Protein AF-D1ZZI5-F1 (afdb_monomer)

Sequence (181 aa):
MPELQTVNIAASDDPSVLYIPQCTRVERCGGCCSHHLLACQPETKEEIPFKVIKTQYTGGKKLKVLSKEVILVEKHTKCKCDCKVRAEDCNRFQEYRKSECRCACTNYDEEKKCNKNSLTKLWNPDLCACQCRETMQCSTGSYFDQNECKCLPTPVKRRFAPFQRRSYRTQPFPIVPLDDD

Solvent-accessible surface area (backbone atoms only — not comparable to full-atom values): 11311 Å² total; per-residue (Å²): 76,56,36,84,38,82,40,73,70,73,86,61,94,52,86,50,49,46,53,45,66,51,57,47,76,40,33,35,49,37,78,85,48,98,44,92,58,36,32,45,36,69,74,37,74,45,76,45,82,41,80,32,37,36,27,35,58,77,62,94,95,46,72,44,79,74,49,77,48,78,43,74,43,81,28,31,77,36,46,41,74,39,52,66,55,54,66,87,74,37,55,97,62,36,45,64,37,77,95,73,36,40,62,41,56,70,61,56,70,56,50,57,56,29,60,74,44,50,91,57,26,42,71,38,73,92,74,62,43,67,37,44,73,64,86,70,90,52,59,95,66,35,42,68,37,71,89,77,55,44,67,43,76,54,87,74,80,78,76,82,72,82,82,74,81,76,83,76,82,86,74,86,79,86,88,76,86,85,84,86,136

Foldseek 3Di:
DWDWDKDQQDDDPDPQKDKPPRIDTATDFDDDDPDPQWDWAAPDKDWDWDWIWIWGHPDDPDIHTDDIDIGTDIHGPDIDIAGPDDQVNADPQWGQDRVVSDTAGPPVVQVVVLVVPVVQWDQDRRVRHIAGPDADDDDPQWDQDRVVRDTDGNDDPPPPDPPPPDDDDDDDDDDDDDDDD

Nearest PDB structures (foldseek):
  4qci-assembly1_D  TM=8.274E-01  e=1.856E-05  Homo sapiens
  3mjk-assembly1_A  TM=7.982E-01  e=3.939E-05  Homo sapiens
  3mjk-assembly1_B  TM=7.610E-01  e=6.055E-05  Homo sapiens
  1vpp-assembly1_W  TM=7.570E-01  e=4.423E-04  Homo sapiens
  1mkk-assembly1_A  TM=7.355E-01  e=1.228E-03  Homo sapiens

pLDDT: mean 86.78, std 15.22, range [40.16, 97.75]

Secondary structure (DSSP, 8-state):
-EEEEEEE----SSTTEEEESSEEEEEEE-S--SSTTEEEEEEEEEEEEEEEEEEEE-STT-EEEEEEEEEEEEEEEEEEEEESS-GGGS-TTEEEEGGGTEEEES-HHHHHHHHHTTTTEEEETTTTEEEESS--PPPTTEEEETTTTEEEEP----------------PPPPPPPPPP-

Organism: Tribolium castaneum (NCBI:txid7070)

Radius of gyration: 35.47 Å; Cα contacts (8 Å, |Δi|>4): 300; chains: 1; bounding box: 66×95×81 Å

InterPro domains:
  IPR000072 PDGF/VEGF domain [PF00341] (7-81)
  IPR000072 PDGF/VEGF domain [PS50278] (1-86)
  IPR029034 Cystine-knot cytokine [G3DSA:2.10.90.10] (1-91)
  IPR029034 Cystine-knot cytokine [SSF57501] (10-86)

Structure (mmCIF, N/CA/C/O backbone):
data_AF-D1ZZI5-F1
#
_entry.id   AF-D1ZZI5-F1
#
loop_
_atom_site.group_PDB
_atom_site.id
_atom_site.type_symbol
_atom_site.label_atom_id
_atom_site.label_alt_id
_atom_site.label_comp_id
_atom_site.label_asym_id
_atom_site.label_entity_id
_atom_site.label_seq_id
_atom_site.pdbx_PDB_ins_code
_atom_site.Cartn_x
_atom_site.Cartn_y
_atom_site.Cartn_z
_atom_site.occupancy
_atom_site.B_iso_or_equiv
_atom_site.auth_seq_id
_atom_site.auth_comp_id
_atom_site.auth_asym_id
_atom_site.auth_atom_id
_atom_site.pdbx_PDB_model_num
ATOM 1 N N . MET A 1 1 ? -1.985 -16.450 10.495 1.00 88.62 1 MET A N 1
ATOM 2 C CA . MET A 1 1 ? -3.248 -16.837 11.176 1.00 88.62 1 MET A CA 1
ATOM 3 C C . MET A 1 1 ? -3.852 -15.596 11.827 1.00 88.62 1 MET A C 1
ATOM 5 O O . MET A 1 1 ? -3.121 -14.614 11.935 1.00 88.62 1 MET A O 1
ATOM 9 N N . PRO A 1 2 ? -5.146 -15.568 12.192 1.00 95.88 2 PRO A N 1
ATOM 10 C CA . PRO A 1 2 ? -5.676 -14.473 12.995 1.00 95.88 2 PRO A CA 1
ATOM 11 C C . PRO A 1 2 ? -5.029 -14.477 14.383 1.00 95.88 2 PRO A C 1
ATOM 13 O O . PRO A 1 2 ? -4.952 -15.515 15.032 1.00 95.88 2 PRO A O 1
ATOM 16 N N . GLU A 1 3 ? -4.543 -13.321 14.811 1.00 96.12 3 GLU A N 1
ATOM 17 C CA . GLU A 1 3 ? -3.899 -13.097 16.101 1.00 96.12 3 GLU A CA 1
ATOM 18 C C . GLU A 1 3 ? -4.508 -11.856 16.747 1.00 96.12 3 GLU A C 1
ATOM 20 O O . GLU A 1 3 ? -4.917 -10.912 16.064 1.00 96.12 3 GLU A O 1
ATOM 25 N N . LEU A 1 4 ? -4.572 -11.844 18.076 1.00 96.38 4 LEU A N 1
ATOM 26 C CA . LEU A 1 4 ? -5.139 -10.725 18.812 1.00 96.38 4 LEU A CA 1
ATOM 27 C C . LEU A 1 4 ? -4.184 -9.524 18.760 1.00 96.38 4 LEU A C 1
ATOM 29 O O . LEU A 1 4 ? -3.117 -9.543 19.372 1.00 96.38 4 LEU A O 1
ATOM 33 N N . GLN A 1 5 ? -4.580 -8.464 18.056 1.00 96.12 5 GLN A N 1
ATOM 34 C CA . GLN A 1 5 ? -3.769 -7.262 17.865 1.00 96.12 5 GLN A CA 1
ATOM 35 C C . GLN A 1 5 ? -4.498 -6.016 18.369 1.00 96.12 5 GLN A C 1
ATOM 37 O O . GLN A 1 5 ? -5.724 -5.912 18.291 1.00 96.12 5 GLN A O 1
ATOM 42 N N . THR A 1 6 ? -3.732 -5.057 18.891 1.00 96.31 6 THR A N 1
ATOM 43 C CA . THR A 1 6 ? -4.257 -3.752 19.305 1.00 96.31 6 THR A CA 1
ATOM 44 C C . THR A 1 6 ? -4.489 -2.882 18.074 1.00 96.31 6 THR A C 1
ATOM 46 O O . THR A 1 6 ? -3.565 -2.650 17.298 1.00 96.31 6 THR A O 1
ATOM 49 N N . VAL A 1 7 ? -5.707 -2.373 17.912 1.00 94.94 7 VAL A N 1
ATOM 50 C CA . VAL A 1 7 ? -6.111 -1.515 16.793 1.00 94.94 7 VAL A CA 1
ATOM 51 C C . VAL A 1 7 ? -6.735 -0.232 17.320 1.00 94.94 7 VAL A C 1
ATOM 53 O O . VAL A 1 7 ? -7.443 -0.250 18.330 1.00 94.94 7 VAL A O 1
ATOM 56 N N . ASN A 1 8 ? -6.488 0.883 16.636 1.00 93.88 8 ASN A N 1
ATOM 57 C CA . ASN A 1 8 ? -7.177 2.137 16.928 1.00 93.88 8 ASN A CA 1
ATOM 58 C C . ASN A 1 8 ? -8.641 2.012 16.498 1.00 93.88 8 ASN A C 1
ATOM 60 O O . ASN A 1 8 ? -8.917 1.563 15.387 1.00 93.88 8 ASN A O 1
ATOM 64 N N . ILE A 1 9 ? -9.567 2.376 17.387 1.00 90.62 9 ILE A N 1
ATOM 65 C CA . ILE A 1 9 ? -11.007 2.217 17.134 1.00 90.62 9 ILE A CA 1
ATOM 66 C C . ILE A 1 9 ? -11.514 3.321 16.211 1.00 90.62 9 ILE A C 1
ATOM 68 O O . ILE A 1 9 ? -12.360 3.074 15.359 1.00 90.62 9 ILE A O 1
ATOM 72 N N . ALA A 1 10 ? -11.000 4.538 16.387 1.00 86.12 10 ALA A N 1
ATOM 73 C CA . ALA A 1 10 ? -11.443 5.710 15.652 1.00 86.12 10 ALA A CA 1
ATOM 74 C C . ALA A 1 10 ? -10.340 6.763 15.567 1.00 86.12 10 ALA A C 1
ATOM 76 O O . ALA A 1 10 ? -9.536 6.910 16.490 1.00 86.12 10 ALA A O 1
ATOM 77 N N . ALA A 1 11 ? -10.355 7.523 14.476 1.00 82.69 11 ALA A N 1
ATOM 78 C CA . ALA A 1 11 ? -9.558 8.725 14.288 1.00 82.69 11 ALA A CA 1
ATOM 79 C C . ALA A 1 11 ? -10.491 9.912 14.004 1.00 82.69 11 ALA A C 1
ATOM 81 O O . ALA A 1 11 ? -11.608 9.735 13.518 1.00 82.69 11 ALA A O 1
ATOM 82 N N . SER A 1 12 ? -10.046 11.114 14.353 1.00 84.81 12 SER A N 1
ATOM 83 C CA . SER A 1 12 ? -10.731 12.379 14.080 1.00 84.81 12 SER A CA 1
ATOM 84 C C . SER A 1 12 ? -9.715 13.352 13.497 1.00 84.81 12 SER A C 1
ATOM 86 O O . SER A 1 12 ? -8.584 13.388 13.979 1.00 84.81 12 SER A O 1
ATOM 88 N N . ASP A 1 13 ? -10.125 14.148 12.51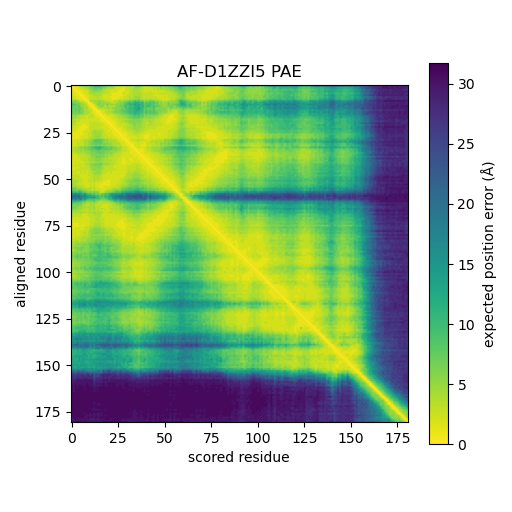1 1.00 88.31 13 ASP A N 1
ATOM 89 C CA . ASP A 1 13 ? -9.283 15.206 11.938 1.00 88.31 13 ASP A CA 1
ATOM 90 C C . ASP A 1 13 ? -9.087 16.378 12.917 1.00 88.31 13 ASP A C 1
ATOM 92 O O . ASP A 1 13 ? -8.062 17.056 12.879 1.00 88.31 13 ASP A O 1
ATOM 96 N N . ASP A 1 14 ? -10.047 16.609 13.827 1.00 89.25 14 ASP A N 1
ATOM 97 C CA . ASP A 1 14 ? -9.900 17.578 14.922 1.00 89.25 14 ASP A CA 1
ATOM 98 C C . ASP A 1 14 ? -9.056 16.967 16.059 1.00 89.25 14 ASP A C 1
ATOM 100 O O . ASP A 1 14 ? -9.527 16.021 16.707 1.00 89.25 14 ASP A O 1
ATOM 104 N N . PRO A 1 15 ? -7.857 17.513 16.357 1.00 87.44 15 PRO A N 1
ATOM 105 C CA . PRO A 1 15 ? -6.974 17.013 17.413 1.00 87.44 15 PRO A CA 1
ATOM 106 C C . PRO A 1 15 ? -7.538 17.217 18.827 1.00 87.44 15 PRO A C 1
ATOM 108 O O . PRO A 1 15 ? -7.050 16.613 19.781 1.00 87.44 15 PRO A O 1
ATOM 111 N N . SER A 1 16 ? -8.562 18.059 18.984 1.00 89.69 16 SER A N 1
ATOM 112 C CA . SER A 1 16 ? -9.254 18.274 20.257 1.00 89.69 16 SER A CA 1
ATOM 113 C C . SER A 1 16 ? -10.247 17.155 20.565 1.00 89.69 16 SER A C 1
ATOM 115 O O . SER A 1 16 ? -10.709 17.054 21.700 1.00 89.69 16 SER A O 1
ATOM 117 N N . VAL A 1 17 ? -10.611 16.330 19.579 1.00 91.69 17 VAL A N 1
ATOM 118 C CA . VAL A 1 17 ? -11.594 15.252 19.727 1.00 91.69 17 VAL A CA 1
ATOM 119 C C . VAL A 1 17 ? -10.895 13.928 20.017 1.00 91.69 17 VAL A C 1
ATOM 121 O O . VAL A 1 17 ? -9.996 13.496 19.302 1.00 91.69 17 VAL A O 1
ATOM 124 N N . LEU A 1 18 ? -11.361 13.248 21.061 1.00 91.81 18 LEU A N 1
ATOM 125 C CA . LEU A 1 18 ? -10.798 12.004 21.560 1.00 91.81 18 LEU A CA 1
ATOM 126 C C . LEU A 1 18 ? -11.892 10.953 21.761 1.00 91.81 18 LEU A C 1
ATOM 128 O O . LEU A 1 18 ? -12.881 11.208 22.452 1.00 91.81 18 LEU A O 1
ATOM 132 N N . TYR A 1 19 ? -11.674 9.749 21.234 1.00 93.31 19 TYR A N 1
ATOM 133 C CA . TYR A 1 19 ? -12.518 8.584 21.496 1.00 93.31 19 TYR A CA 1
ATOM 134 C C . TYR A 1 19 ? -11.949 7.749 22.645 1.00 93.31 19 TYR A C 1
ATOM 136 O O . TYR A 1 19 ? -10.750 7.476 22.694 1.00 93.31 19 TYR A O 1
ATOM 144 N N . ILE A 1 20 ? -12.814 7.348 23.578 1.00 92.81 20 ILE A N 1
ATOM 145 C CA . ILE A 1 20 ? -12.455 6.542 24.749 1.00 92.81 20 ILE A CA 1
ATOM 146 C C . ILE A 1 20 ? -13.255 5.226 24.726 1.00 92.81 20 ILE A C 1
ATOM 148 O O . ILE A 1 20 ? -14.489 5.284 24.726 1.00 92.81 20 ILE A O 1
ATOM 152 N N . PRO A 1 21 ? -12.595 4.049 24.759 1.00 94.06 21 PRO A N 1
ATOM 153 C CA . PRO A 1 21 ? -11.142 3.857 24.656 1.00 94.06 21 PRO A CA 1
ATOM 154 C C . PRO A 1 21 ? -10.602 4.227 23.259 1.00 94.06 21 PRO A C 1
ATOM 156 O O . PRO A 1 21 ? -11.339 4.185 22.278 1.00 94.06 21 PRO A O 1
ATOM 159 N N . GLN A 1 22 ? -9.313 4.577 23.165 1.00 92.56 22 GLN A N 1
ATOM 160 C CA . GLN A 1 22 ? -8.670 4.908 21.879 1.00 92.56 22 GLN A CA 1
ATOM 161 C C . GLN A 1 22 ? -8.386 3.665 21.029 1.00 92.56 22 GLN A C 1
ATOM 163 O O . GLN A 1 22 ? -8.449 3.706 19.800 1.00 92.56 22 GLN A O 1
ATOM 168 N N . CYS A 1 23 ? -8.071 2.553 21.690 1.00 94.69 23 CYS A N 1
ATOM 169 C CA . CYS A 1 23 ? -7.729 1.297 21.051 1.00 94.69 23 CYS A CA 1
ATOM 170 C C . CYS A 1 23 ? -8.473 0.124 21.692 1.00 94.69 23 CYS A C 1
ATOM 172 O O . CYS A 1 23 ? -8.893 0.174 22.849 1.00 94.69 23 CYS A O 1
ATOM 174 N N . THR A 1 24 ? -8.638 -0.941 20.918 1.00 94.75 24 THR A N 1
ATOM 175 C CA . THR A 1 24 ? -9.196 -2.218 21.369 1.00 94.75 24 THR A CA 1
ATOM 176 C C . THR A 1 24 ? -8.368 -3.362 20.802 1.00 94.75 24 THR A C 1
ATOM 178 O O . THR A 1 24 ? -7.496 -3.151 19.960 1.00 94.75 24 THR A O 1
ATOM 181 N N . ARG A 1 25 ? -8.624 -4.581 21.266 1.00 95.69 25 ARG A N 1
ATOM 182 C CA . ARG A 1 25 ? -7.991 -5.788 20.742 1.00 95.69 25 ARG A CA 1
ATOM 183 C C . ARG A 1 25 ? -8.964 -6.530 19.837 1.00 95.69 25 ARG A C 1
ATOM 185 O O . ARG A 1 25 ? -10.049 -6.890 20.282 1.00 95.69 25 ARG A O 1
ATOM 192 N N . VAL A 1 26 ? -8.567 -6.771 18.591 1.00 96.81 26 VAL A N 1
ATOM 193 C CA . VAL A 1 26 ? -9.336 -7.571 17.624 1.00 96.81 26 VAL A CA 1
ATOM 194 C C . VAL A 1 26 ? -8.424 -8.556 16.910 1.00 96.81 26 VAL A C 1
ATOM 196 O O . VAL A 1 26 ? -7.216 -8.346 16.816 1.00 96.81 26 VAL A O 1
ATOM 199 N N . GLU A 1 27 ? -9.003 -9.642 16.409 1.00 97.56 27 GLU A N 1
ATOM 200 C CA . GLU A 1 27 ? -8.255 -10.610 15.611 1.00 97.56 27 GLU A CA 1
ATOM 201 C C . GLU A 1 27 ? -7.898 -9.990 14.255 1.00 97.56 27 GLU A C 1
ATOM 203 O O . GLU A 1 27 ? -8.773 -9.553 13.503 1.00 97.56 27 GLU A O 1
ATOM 208 N N . ARG A 1 28 ? -6.602 -9.931 13.953 1.00 97.38 28 ARG A N 1
ATOM 209 C CA . ARG A 1 28 ? -6.047 -9.472 12.676 1.00 97.38 28 ARG A CA 1
ATOM 210 C C . ARG A 1 28 ? -5.075 -10.504 12.143 1.00 97.38 28 ARG A C 1
ATOM 212 O O . ARG A 1 28 ? -4.509 -11.293 12.888 1.00 97.38 28 ARG A O 1
ATOM 219 N N . CYS A 1 29 ? -4.887 -10.512 10.832 1.00 96.94 29 CYS A N 1
ATOM 220 C CA . CYS A 1 29 ? -3.972 -11.454 10.205 1.00 96.94 29 CYS A CA 1
ATOM 221 C C . CYS A 1 29 ? -2.537 -11.088 10.571 1.00 96.94 29 CYS A C 1
ATOM 223 O O . CYS A 1 29 ? -2.081 -9.987 10.272 1.00 96.94 29 CYS A O 1
ATOM 225 N N . GLY A 1 30 ? -1.856 -12.023 11.227 1.00 93.44 30 GLY A N 1
ATOM 226 C CA . GLY A 1 30 ? -0.466 -11.916 11.647 1.00 93.44 30 GLY A CA 1
ATOM 227 C C . GLY A 1 30 ? 0.366 -13.113 11.188 1.00 93.44 30 GLY A C 1
ATOM 228 O O . GLY A 1 30 ? -0.162 -14.108 10.664 1.00 93.44 30 GLY A O 1
ATOM 229 N N . GLY A 1 31 ? 1.679 -12.983 11.361 1.00 92.06 31 GLY A N 1
ATOM 230 C CA . GLY A 1 31 ? 2.673 -13.998 11.019 1.00 92.06 31 GLY A CA 1
ATOM 231 C C . GLY A 1 31 ? 3.389 -13.775 9.683 1.00 92.06 31 GLY A C 1
ATOM 232 O O . GLY A 1 31 ? 3.197 -12.773 8.992 1.00 92.06 31 GLY A O 1
ATOM 233 N N . CYS A 1 32 ? 4.244 -14.736 9.331 1.00 93.94 32 CYS A N 1
ATOM 234 C CA . CYS A 1 32 ? 5.046 -14.735 8.111 1.00 93.94 32 CYS A CA 1
ATOM 235 C C . CYS A 1 32 ? 4.504 -15.717 7.059 1.00 93.94 32 CYS A C 1
ATOM 237 O O . CYS A 1 32 ? 3.810 -16.684 7.371 1.00 93.94 32 CYS A O 1
ATOM 239 N N . CYS A 1 33 ? 4.842 -15.453 5.798 1.00 95.81 33 CYS A N 1
ATOM 240 C CA . CYS A 1 33 ? 4.580 -16.335 4.663 1.00 95.81 33 CYS A CA 1
ATOM 241 C C . CYS A 1 33 ? 5.894 -16.909 4.122 1.00 95.81 33 CYS A C 1
ATOM 243 O O . CYS A 1 33 ? 6.969 -16.377 4.392 1.00 95.81 33 CYS A O 1
ATOM 245 N N . SER A 1 34 ? 5.805 -17.978 3.330 1.00 94.44 34 SER A N 1
ATOM 246 C CA . SER A 1 34 ? 6.967 -18.701 2.790 1.00 94.44 34 SER A CA 1
ATOM 247 C C . SER A 1 34 ? 7.795 -17.914 1.771 1.00 94.44 34 SER A C 1
ATOM 249 O O . SER A 1 34 ? 8.951 -18.252 1.540 1.00 94.44 34 SER A O 1
ATOM 251 N N . HIS A 1 35 ? 7.221 -16.880 1.149 1.00 95.00 35 HIS A N 1
ATOM 252 C CA . HIS A 1 35 ? 7.873 -16.103 0.100 1.00 95.00 35 HIS A CA 1
ATOM 253 C C . HIS A 1 35 ? 7.729 -14.599 0.338 1.00 95.00 35 HIS A C 1
ATOM 255 O O . HIS A 1 35 ? 6.685 -14.126 0.784 1.00 95.00 35 HIS A O 1
ATOM 261 N N . HIS A 1 36 ? 8.758 -13.828 -0.023 1.00 94.31 36 HIS A N 1
ATOM 262 C CA . HIS A 1 36 ? 8.812 -12.384 0.230 1.00 94.31 36 HIS A CA 1
ATOM 263 C C . HIS A 1 36 ? 7.768 -11.569 -0.553 1.00 94.31 36 HIS A C 1
ATOM 265 O O . HIS A 1 36 ? 7.444 -10.454 -0.144 1.00 94.31 36 HIS A O 1
ATOM 271 N N . LEU A 1 37 ? 7.250 -12.099 -1.666 1.00 94.81 37 LEU A N 1
ATOM 272 C CA . LEU A 1 37 ? 6.166 -11.482 -2.449 1.00 94.81 37 LEU A CA 1
ATOM 273 C C . LEU A 1 37 ? 4.778 -11.691 -1.826 1.00 94.81 37 LEU A C 1
ATOM 275 O O . LEU A 1 37 ? 3.820 -11.036 -2.233 1.00 94.81 37 LEU A O 1
ATOM 279 N N . LEU A 1 38 ? 4.667 -12.587 -0.844 1.00 96.00 38 LEU A N 1
ATOM 280 C CA . LEU A 1 38 ? 3.417 -12.910 -0.168 1.00 96.00 38 LEU A CA 1
ATOM 281 C C . LEU A 1 38 ? 3.324 -12.185 1.177 1.00 96.00 38 LEU A C 1
ATOM 283 O O . LEU A 1 38 ? 4.327 -11.923 1.843 1.00 96.00 38 LEU A O 1
ATOM 287 N N . ALA A 1 39 ? 2.100 -11.885 1.591 1.00 95.56 39 ALA A N 1
ATOM 288 C CA . ALA A 1 39 ? 1.770 -11.393 2.919 1.00 95.56 39 ALA A CA 1
ATOM 289 C C . ALA A 1 39 ? 0.571 -12.156 3.489 1.00 95.56 39 ALA A C 1
ATOM 291 O O . ALA A 1 39 ? -0.241 -12.715 2.752 1.00 95.56 39 ALA A O 1
ATOM 292 N N . CYS A 1 40 ? 0.468 -12.178 4.819 1.00 95.88 40 CYS A N 1
ATOM 293 C CA . CYS A 1 40 ? -0.669 -12.762 5.518 1.00 95.88 40 CYS A CA 1
ATOM 294 C C . CYS A 1 40 ? -1.873 -11.821 5.367 1.00 95.88 40 CYS A C 1
ATOM 296 O O . CYS A 1 40 ? -1.969 -10.802 6.049 1.00 95.88 40 CYS A O 1
ATOM 298 N N . GLN A 1 41 ? -2.765 -12.145 4.436 1.00 94.81 41 GLN A N 1
ATOM 299 C CA . GLN A 1 41 ? -3.918 -11.331 4.067 1.00 94.81 41 GLN A CA 1
ATOM 300 C C . GLN A 1 41 ? -5.213 -11.953 4.623 1.00 94.81 41 GLN A C 1
ATOM 302 O O . GLN A 1 41 ? -5.307 -13.180 4.747 1.00 94.81 41 GLN A O 1
ATOM 307 N N . PRO A 1 42 ? -6.228 -11.136 4.960 1.00 96.44 42 PRO A N 1
ATOM 308 C CA . PRO A 1 42 ? -7.540 -11.637 5.355 1.00 96.44 42 PRO A CA 1
ATOM 309 C C . PRO A 1 42 ? -8.257 -12.295 4.180 1.00 96.44 42 PRO A C 1
ATOM 311 O O . PRO A 1 42 ? -8.467 -11.674 3.142 1.00 96.44 42 PRO A O 1
ATOM 314 N N . GLU A 1 43 ? -8.674 -13.541 4.373 1.00 95.44 43 GLU A N 1
ATOM 315 C CA . GLU A 1 43 ? -9.548 -14.251 3.438 1.00 95.44 43 GLU A CA 1
ATOM 316 C C . GLU A 1 43 ? -11.022 -14.037 3.775 1.00 95.44 43 GLU A C 1
ATOM 318 O O . GLU A 1 43 ? -11.862 -13.915 2.888 1.00 95.44 43 GLU A O 1
ATOM 323 N N . THR A 1 44 ? -11.346 -13.983 5.065 1.00 96.31 44 THR A N 1
ATOM 324 C CA . THR A 1 44 ? -12.704 -13.729 5.542 1.00 96.31 44 THR A CA 1
ATOM 325 C C . THR A 1 44 ? -12.654 -12.718 6.674 1.00 96.31 44 THR A C 1
ATOM 327 O O . THR A 1 44 ? -11.778 -12.773 7.544 1.00 96.31 44 THR A O 1
ATOM 330 N N . LYS A 1 45 ? -13.591 -11.774 6.622 1.00 97.31 45 LYS A N 1
ATOM 331 C CA . LYS A 1 45 ? -13.695 -10.631 7.521 1.00 97.31 45 LYS A CA 1
ATOM 332 C C . LYS A 1 45 ? -15.101 -10.555 8.091 1.00 97.31 45 LYS A C 1
ATOM 334 O O . LYS A 1 45 ? -16.057 -10.975 7.445 1.00 97.31 45 LYS A O 1
ATOM 339 N N . GLU A 1 46 ? -15.197 -9.997 9.281 1.00 97.19 46 GLU A N 1
ATOM 340 C CA . GLU A 1 46 ? -16.437 -9.712 9.986 1.00 97.19 46 GLU A CA 1
ATOM 341 C C . GLU A 1 46 ? -16.318 -8.326 10.623 1.00 97.19 46 GLU A C 1
ATOM 343 O O . GLU A 1 46 ? -15.234 -7.926 11.047 1.00 97.19 46 GLU A O 1
ATOM 348 N N . GLU A 1 47 ? -17.416 -7.584 10.697 1.00 96.88 47 GLU A N 1
ATOM 349 C CA . GLU A 1 47 ? -17.460 -6.305 11.401 1.00 96.88 47 GLU A CA 1
ATOM 350 C C . GLU A 1 47 ? -18.080 -6.493 12.780 1.00 96.88 47 GLU A C 1
ATOM 352 O O . GLU A 1 47 ? -19.196 -6.996 12.907 1.00 96.88 47 GLU A O 1
ATOM 357 N N . ILE A 1 48 ? -17.364 -6.068 13.821 1.00 95.69 48 ILE A N 1
ATOM 358 C CA . ILE A 1 48 ? -17.841 -6.168 15.201 1.00 95.69 48 ILE A CA 1
ATOM 359 C C . ILE A 1 48 ? -18.101 -4.775 15.796 1.00 95.69 48 ILE A C 1
ATOM 361 O O . ILE A 1 48 ? -17.264 -3.878 15.657 1.00 95.69 48 ILE A O 1
ATOM 365 N N . PRO A 1 49 ? -19.249 -4.561 16.466 1.00 96.38 49 PRO A N 1
ATOM 366 C CA . PRO A 1 49 ? -19.600 -3.263 17.026 1.00 96.38 49 PRO A CA 1
ATOM 367 C C . PRO A 1 49 ? -18.887 -2.998 18.358 1.00 96.38 49 PRO A C 1
ATOM 369 O O . PRO A 1 49 ? -18.990 -3.778 19.305 1.00 96.38 49 PRO A O 1
ATOM 372 N N . PHE A 1 50 ? -18.246 -1.835 18.472 1.00 95.25 50 PHE A N 1
ATOM 373 C CA . PHE A 1 50 ? -17.646 -1.328 19.705 1.00 95.25 50 PHE A CA 1
ATOM 374 C C . PHE A 1 50 ? -18.318 -0.037 20.159 1.00 95.25 50 PHE A C 1
ATOM 376 O O . PHE A 1 50 ? -18.470 0.907 19.391 1.00 95.25 50 PHE A O 1
ATOM 383 N N . LYS A 1 51 ? -18.687 0.024 21.441 1.00 95.25 51 LYS A N 1
ATOM 384 C CA . LYS A 1 51 ? -19.215 1.240 22.068 1.00 95.25 51 LYS A CA 1
ATOM 385 C C . LYS A 1 51 ? -18.058 2.121 22.529 1.00 95.25 51 LYS A C 1
ATOM 387 O O . LYS A 1 51 ? -17.248 1.681 23.342 1.00 95.25 51 LYS A O 1
ATOM 392 N N . VAL A 1 52 ? -18.024 3.363 22.061 1.00 95.25 52 VAL A N 1
ATOM 393 C CA . VAL A 1 52 ? -17.024 4.368 22.438 1.00 95.25 52 VAL A CA 1
ATOM 394 C C . VAL A 1 52 ? -17.681 5.650 22.930 1.00 95.25 52 VAL A C 1
ATOM 396 O O . VAL A 1 52 ? -18.834 5.952 22.620 1.00 95.25 52 VAL A O 1
ATOM 399 N N . ILE A 1 53 ? -16.934 6.420 23.714 1.00 95.06 53 ILE A N 1
ATOM 400 C CA . ILE A 1 53 ? -17.334 7.745 24.178 1.00 95.06 53 ILE A CA 1
ATOM 401 C C . ILE A 1 53 ? -16.514 8.772 23.410 1.00 95.06 53 ILE A C 1
ATOM 403 O O . ILE A 1 53 ? -15.287 8.783 23.510 1.00 95.06 53 ILE A O 1
ATOM 407 N N . LYS A 1 54 ? -17.189 9.648 22.672 1.00 94.81 54 LYS A N 1
ATOM 408 C CA . LYS A 1 54 ? -16.565 10.782 22.001 1.00 94.81 54 LYS A CA 1
ATOM 409 C C . LYS A 1 54 ? -16.472 11.943 22.977 1.00 94.81 54 LYS A C 1
ATOM 411 O O . LYS A 1 54 ? -17.469 12.369 23.565 1.00 94.81 54 LYS A O 1
ATOM 416 N N . THR A 1 55 ? -15.269 12.457 23.159 1.00 93.81 55 THR A N 1
ATOM 417 C CA . THR A 1 55 ? -14.969 13.572 24.055 1.00 93.81 55 THR A CA 1
ATOM 418 C C . THR A 1 55 ? -14.266 14.683 23.290 1.00 93.81 55 THR A C 1
ATOM 420 O O . THR A 1 55 ? -13.640 14.424 22.267 1.00 93.81 55 THR A O 1
ATOM 423 N N . GLN A 1 56 ? -14.375 15.917 23.770 1.00 93.00 56 GLN A N 1
ATOM 424 C CA . GLN A 1 56 ? -13.643 17.061 23.241 1.00 93.00 56 GLN A CA 1
ATOM 425 C C . GLN A 1 56 ? -12.882 17.752 24.364 1.00 93.00 56 GLN A C 1
ATOM 427 O O . GLN A 1 56 ? 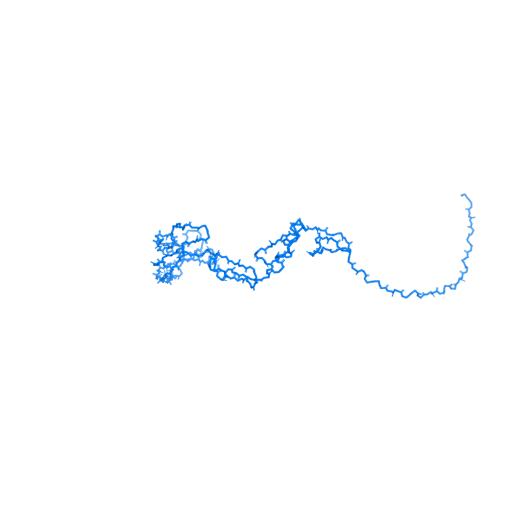-13.406 17.971 25.461 1.00 93.00 56 GLN A O 1
ATOM 432 N N . TYR A 1 57 ? -11.637 18.099 24.084 1.00 90.00 57 TYR A N 1
ATOM 433 C CA . TYR A 1 57 ? -10.791 18.878 24.959 1.00 90.00 57 TYR A CA 1
ATOM 434 C C . TYR A 1 57 ? -11.226 20.343 24.934 1.00 90.00 57 TYR A C 1
ATOM 436 O O . TYR A 1 57 ? -11.237 20.984 23.888 1.00 90.00 57 TYR A O 1
ATOM 444 N N . THR A 1 58 ? -11.588 20.881 26.098 1.00 87.31 58 THR A N 1
ATOM 445 C CA . THR A 1 58 ? -12.071 22.266 26.237 1.00 87.31 58 THR A CA 1
ATOM 446 C C . THR A 1 58 ? -11.074 23.163 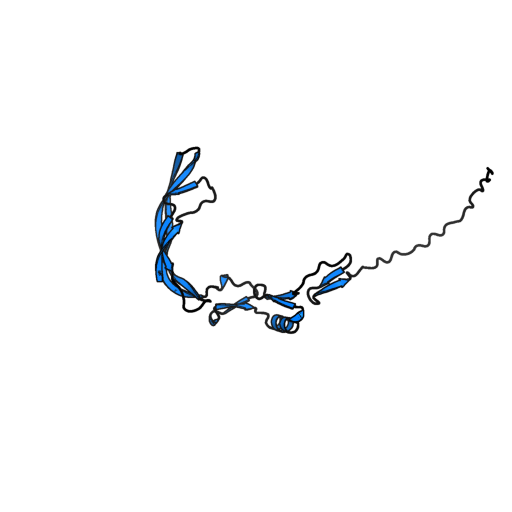26.984 1.00 87.31 58 THR A C 1
ATOM 448 O O . THR A 1 58 ? -11.459 24.213 27.491 1.00 87.31 58 THR A O 1
ATOM 451 N N . GLY A 1 59 ? -9.807 22.743 27.100 1.00 81.75 59 GLY A N 1
ATOM 452 C CA . GLY A 1 59 ? -8.750 23.454 27.830 1.00 81.75 59 GLY A CA 1
ATOM 453 C C . GLY A 1 59 ? -8.511 22.957 29.267 1.00 81.75 59 GLY A C 1
ATOM 454 O O . GLY A 1 59 ? -9.421 22.510 29.973 1.00 81.75 59 GLY A O 1
ATOM 455 N N . GLY A 1 60 ? -7.256 23.035 29.724 1.00 81.00 60 GLY A N 1
ATOM 456 C CA . GLY A 1 60 ? -6.823 22.595 31.058 1.00 81.00 60 GLY A CA 1
ATOM 457 C C . GLY A 1 60 ? -6.748 21.066 31.210 1.00 81.00 60 GLY A C 1
ATOM 458 O O . GLY A 1 60 ? -6.134 20.384 30.399 1.00 81.00 60 GLY A O 1
ATOM 459 N N . LYS A 1 61 ? -7.356 20.501 32.262 1.00 73.25 61 LYS A N 1
ATOM 460 C CA . LYS A 1 61 ? -7.494 19.037 32.465 1.00 73.25 61 LYS A CA 1
ATOM 461 C C . LYS A 1 61 ? -8.933 18.543 32.236 1.00 73.25 61 LYS A C 1
ATOM 463 O O . LYS A 1 61 ? -9.330 17.524 32.792 1.00 73.25 61 LYS A O 1
ATOM 468 N N . LYS A 1 62 ? -9.748 19.296 31.487 1.00 83.50 62 LYS A N 1
ATOM 469 C CA . LYS A 1 62 ? -11.183 19.021 31.322 1.00 83.50 62 LYS A CA 1
ATOM 470 C C . LYS A 1 62 ? -11.471 18.422 29.943 1.00 83.50 62 LYS A C 1
ATOM 472 O O . LYS A 1 62 ? -11.190 19.042 28.920 1.00 83.50 62 LYS A O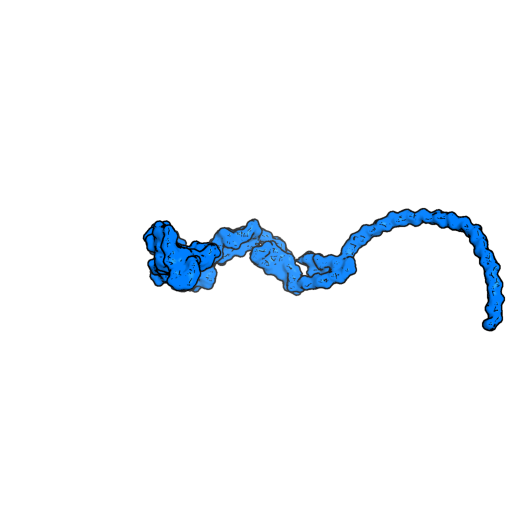 1
ATOM 477 N N . LEU A 1 63 ? -12.065 17.230 29.942 1.00 86.94 63 LEU A N 1
ATOM 478 C CA . LEU A 1 63 ? -12.654 16.592 28.767 1.00 86.94 63 LEU A CA 1
ATOM 479 C C . LEU A 1 63 ? -14.176 16.698 28.871 1.00 86.94 63 LEU A C 1
ATOM 481 O O . LEU A 1 63 ? -14.760 16.289 29.876 1.00 86.94 63 LEU A O 1
ATOM 485 N N . LYS A 1 64 ? -14.821 17.244 27.840 1.00 91.69 64 LYS A N 1
ATOM 486 C CA . LYS A 1 64 ? -16.280 17.288 27.731 1.00 91.69 64 LYS A CA 1
ATOM 487 C C . LYS A 1 64 ? -16.756 16.077 26.941 1.00 91.69 64 LYS A C 1
ATOM 489 O O . LYS A 1 64 ? -16.316 15.868 25.815 1.00 91.69 64 LYS A O 1
ATOM 494 N N . VAL A 1 65 ? -17.670 15.293 27.506 1.00 92.88 65 VAL A N 1
ATOM 495 C CA . VAL A 1 65 ? -18.335 14.213 26.764 1.00 92.88 65 VAL A CA 1
ATOM 496 C C . VAL A 1 65 ? -19.292 14.834 25.749 1.00 92.88 65 VAL A C 1
ATOM 498 O O . VAL A 1 65 ? -20.153 15.628 26.123 1.00 92.88 65 VAL A O 1
ATOM 501 N N . LEU A 1 66 ? -19.120 14.485 24.475 1.00 92.56 66 LEU A N 1
ATOM 502 C CA . LEU A 1 66 ? -19.998 14.909 23.388 1.00 92.56 66 LEU A CA 1
ATOM 503 C C . LEU A 1 66 ? -21.122 13.891 23.174 1.00 92.56 66 LEU A C 1
ATOM 505 O O . LEU A 1 66 ? -22.296 14.242 23.254 1.00 92.56 66 LEU A O 1
ATOM 509 N N . SER A 1 67 ? -20.763 12.630 22.930 1.00 93.69 67 SER A N 1
ATOM 510 C CA . SER A 1 67 ? -21.694 11.567 22.533 1.00 93.69 67 SER A CA 1
ATOM 511 C C . SER A 1 67 ? -21.167 10.177 22.915 1.00 93.69 67 SER A C 1
ATOM 513 O O . SER A 1 67 ? -19.984 9.987 23.208 1.00 93.69 67 SER A O 1
ATOM 515 N N . LYS A 1 68 ? -22.067 9.187 22.921 1.00 94.94 68 LYS A N 1
ATOM 516 C CA . LYS A 1 68 ? -21.723 7.758 22.922 1.00 94.94 68 LYS A CA 1
ATOM 517 C C . LYS A 1 68 ? -22.050 7.204 21.543 1.00 94.94 68 LYS A C 1
ATOM 519 O O . LYS A 1 68 ? -23.174 7.371 21.082 1.00 94.94 68 LYS A O 1
ATOM 524 N N . GLU A 1 69 ? -21.085 6.557 20.912 1.00 94.44 69 GLU A N 1
ATOM 525 C CA . GLU A 1 69 ? -21.178 6.103 19.525 1.00 94.44 69 GLU A CA 1
ATOM 526 C C . GLU A 1 69 ? -20.850 4.611 19.438 1.00 94.44 69 GLU A C 1
ATOM 528 O O . GLU A 1 69 ? -20.143 4.063 20.288 1.00 94.44 69 GLU A O 1
ATOM 533 N N . VAL A 1 70 ? -21.402 3.939 18.428 1.00 94.94 70 VAL A N 1
ATOM 534 C CA . VAL A 1 70 ? -21.057 2.554 18.092 1.00 94.94 70 VAL A CA 1
ATOM 535 C C . VAL A 1 70 ? -20.255 2.585 16.805 1.00 94.94 70 VAL A C 1
ATOM 537 O O . VAL A 1 70 ? -20.739 3.087 15.795 1.00 94.94 70 VAL A O 1
ATOM 5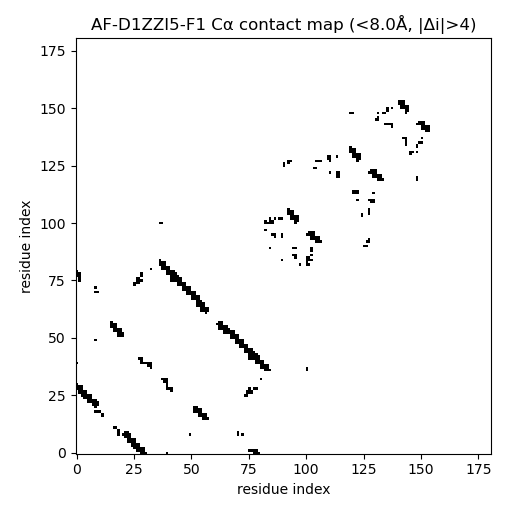40 N N . ILE A 1 71 ? -19.042 2.050 16.852 1.00 94.50 71 ILE A N 1
ATOM 541 C CA . ILE A 1 71 ? -18.121 2.005 15.721 1.00 94.50 71 ILE A CA 1
ATOM 542 C C . ILE A 1 71 ? -17.906 0.549 15.335 1.00 94.50 71 ILE A C 1
ATOM 544 O O . ILE A 1 71 ? -17.653 -0.296 16.195 1.00 94.50 71 ILE A O 1
ATOM 548 N N . LEU A 1 72 ? -18.033 0.257 14.045 1.00 95.56 72 LEU A N 1
ATOM 549 C CA . LEU A 1 72 ? -17.776 -1.065 13.490 1.00 95.56 72 LEU A CA 1
ATOM 550 C C . LEU A 1 72 ? -16.274 -1.214 13.251 1.00 95.56 72 LEU A C 1
ATOM 552 O O . LEU A 1 72 ? -15.658 -0.384 12.586 1.00 95.56 72 LEU A O 1
ATOM 556 N N . VAL A 1 73 ? -15.676 -2.256 13.826 1.00 95.56 73 VAL A N 1
ATOM 557 C CA . VAL A 1 73 ? -14.248 -2.550 13.675 1.00 95.56 73 VAL A CA 1
ATOM 558 C C . VAL A 1 73 ? -14.088 -3.867 12.929 1.00 95.56 73 VAL A C 1
ATOM 560 O O . VAL A 1 73 ? -14.677 -4.879 13.305 1.00 95.56 73 VAL A O 1
ATOM 563 N N . GLU A 1 74 ? -13.252 -3.863 11.891 1.00 96.56 74 GLU A N 1
ATOM 564 C CA . GLU A 1 74 ? -12.949 -5.058 11.102 1.00 96.56 74 GLU A CA 1
ATOM 565 C C . GLU A 1 74 ? -12.175 -6.094 11.938 1.00 96.56 74 GLU A C 1
ATOM 567 O O . GLU A 1 74 ? -11.115 -5.793 12.507 1.00 96.56 74 GLU A O 1
ATOM 572 N N . LYS A 1 75 ? -12.692 -7.323 11.966 1.00 97.19 75 LYS A N 1
ATOM 573 C CA . LYS A 1 75 ? -12.114 -8.528 12.563 1.00 97.19 75 LYS A CA 1
ATOM 574 C C . LYS A 1 75 ? -11.831 -9.549 11.460 1.00 97.19 75 LYS A C 1
ATOM 576 O O . LYS A 1 75 ? -12.682 -9.828 10.621 1.00 97.19 75 LYS A O 1
ATOM 581 N N . HIS A 1 76 ? -10.639 -10.136 11.457 1.00 97.75 76 HIS A N 1
ATOM 582 C CA . HIS A 1 76 ? -10.272 -11.181 10.504 1.00 97.75 76 HIS A CA 1
ATOM 583 C C . HIS A 1 76 ? -10.585 -12.553 11.105 1.00 97.75 76 HIS A C 1
ATOM 585 O O . HIS A 1 76 ? -10.089 -12.875 12.181 1.00 97.75 76 HIS A O 1
ATOM 591 N N . THR A 1 77 ? -11.370 -13.375 10.411 1.00 96.81 77 THR A N 1
ATOM 592 C CA . THR A 1 77 ? -11.745 -14.722 10.884 1.00 96.81 77 THR A CA 1
ATOM 593 C C . THR A 1 77 ? -10.914 -15.820 10.229 1.00 96.81 77 THR A C 1
ATOM 595 O O . THR A 1 77 ? -10.672 -16.864 10.830 1.00 96.81 77 THR A O 1
ATOM 598 N N . LYS A 1 78 ? -10.426 -15.583 9.006 1.00 97.19 78 LYS A N 1
ATOM 599 C CA . LYS A 1 78 ? -9.524 -16.484 8.279 1.00 97.19 78 LYS A CA 1
ATOM 600 C C . LYS A 1 78 ? -8.450 -15.691 7.555 1.00 97.19 78 LYS A C 1
ATOM 602 O O . LYS A 1 78 ? -8.714 -14.608 7.032 1.00 97.19 78 LYS A O 1
ATOM 607 N N . CYS A 1 79 ? -7.249 -16.256 7.501 1.00 97.00 79 CYS A N 1
ATOM 608 C CA . CYS A 1 79 ? -6.092 -15.647 6.858 1.00 97.00 79 CYS A CA 1
ATOM 609 C C . CYS A 1 79 ? -5.439 -16.635 5.907 1.00 97.00 79 CYS A C 1
ATOM 611 O O . CYS A 1 79 ? -5.352 -17.824 6.218 1.00 97.00 79 CYS A O 1
ATOM 613 N N . LYS A 1 80 ? -4.892 -16.115 4.814 1.00 96.19 80 LYS A N 1
ATOM 614 C CA . LYS A 1 80 ? -4.075 -16.878 3.876 1.00 96.19 80 LYS A CA 1
ATOM 615 C C . LYS A 1 80 ? -2.864 -16.072 3.439 1.00 96.19 80 LYS A C 1
ATOM 617 O O . LYS A 1 80 ? -2.859 -14.845 3.524 1.00 96.19 80 LYS A O 1
ATOM 622 N N . CYS A 1 81 ? -1.846 -16.767 2.956 1.00 96.00 81 CYS A N 1
ATOM 623 C CA . CYS A 1 81 ? -0.760 -16.114 2.246 1.00 96.00 81 CYS A CA 1
ATOM 624 C C . CYS A 1 81 ? -1.232 -15.780 0.834 1.00 96.00 81 CYS A C 1
ATOM 626 O O . CYS A 1 81 ? -1.557 -16.680 0.064 1.00 96.00 81 CYS A O 1
ATOM 628 N N . ASP A 1 82 ? -1.282 -14.491 0.523 1.00 95.06 82 ASP A N 1
ATOM 629 C CA . ASP A 1 82 ? -1.636 -13.981 -0.801 1.00 95.06 82 ASP A CA 1
ATOM 630 C C . ASP A 1 82 ? -0.629 -12.907 -1.220 1.00 95.06 82 ASP A C 1
ATOM 632 O O . ASP A 1 82 ? 0.202 -12.471 -0.415 1.00 95.06 82 ASP A O 1
ATOM 636 N N . CYS A 1 83 ? -0.671 -12.501 -2.482 1.00 96.06 83 CYS A N 1
ATOM 637 C CA . CYS A 1 83 ? 0.236 -11.496 -3.016 1.00 96.06 83 CYS A CA 1
ATOM 638 C C . CYS A 1 83 ? 0.139 -10.181 -2.225 1.00 96.06 83 CYS A C 1
ATOM 640 O O . CYS A 1 83 ? -0.944 -9.734 -1.840 1.00 96.06 83 CYS A O 1
ATOM 642 N N . LYS A 1 84 ? 1.298 -9.560 -1.971 1.00 94.62 84 LYS A N 1
ATOM 643 C CA . LYS A 1 84 ? 1.377 -8.225 -1.356 1.00 94.62 84 LYS A CA 1
ATOM 644 C C . LYS A 1 84 ? 0.716 -7.164 -2.227 1.00 94.62 84 LYS A C 1
ATOM 646 O O . LYS A 1 84 ? 0.000 -6.322 -1.703 1.00 94.62 84 LYS A O 1
ATOM 651 N N . VAL A 1 85 ? 0.995 -7.237 -3.524 1.00 94.19 85 VAL A N 1
ATOM 652 C CA . VAL A 1 85 ? 0.444 -6.370 -4.564 1.00 94.19 85 VAL A CA 1
ATOM 653 C C . VAL A 1 85 ? -0.862 -6.975 -5.055 1.00 94.19 85 VAL A C 1
ATOM 655 O O . VAL A 1 85 ? -0.932 -8.187 -5.280 1.00 94.19 85 VAL A O 1
ATOM 658 N N . ARG A 1 86 ? -1.879 -6.140 -5.230 1.00 93.56 86 ARG A N 1
ATOM 659 C CA . ARG A 1 86 ? -3.186 -6.509 -5.769 1.00 93.56 86 ARG A CA 1
ATOM 660 C C . ARG A 1 86 ? -3.423 -5.850 -7.121 1.00 93.56 86 ARG A C 1
ATOM 662 O O . ARG A 1 86 ? -2.643 -5.018 -7.575 1.00 93.56 86 ARG A O 1
ATOM 669 N N . ALA A 1 87 ? -4.521 -6.224 -7.769 1.00 93.88 87 ALA A N 1
ATOM 670 C CA . ALA A 1 87 ? -4.886 -5.647 -9.056 1.00 93.88 87 ALA A CA 1
ATOM 671 C C . ALA A 1 87 ? -5.150 -4.137 -8.963 1.00 93.88 87 ALA A C 1
ATOM 673 O O . ALA A 1 87 ? -4.856 -3.412 -9.908 1.00 93.88 87 ALA A O 1
ATOM 674 N N . GLU A 1 88 ? -5.646 -3.665 -7.817 1.00 94.00 88 GLU A N 1
ATOM 675 C CA . GLU A 1 88 ? -5.941 -2.250 -7.575 1.00 94.00 88 GLU A CA 1
ATOM 676 C C . GLU A 1 88 ? -4.677 -1.396 -7.402 1.00 94.00 88 GLU A C 1
ATOM 678 O O . GLU A 1 88 ? -4.731 -0.182 -7.585 1.00 94.00 88 GLU A O 1
ATOM 683 N N . ASP A 1 89 ? -3.545 -2.025 -7.077 1.00 93.50 89 ASP A N 1
ATOM 684 C CA . ASP A 1 89 ? -2.253 -1.349 -6.943 1.00 93.50 89 ASP A CA 1
ATOM 685 C C . ASP A 1 89 ? -1.578 -1.122 -8.308 1.00 93.50 89 ASP A C 1
ATOM 687 O O . ASP A 1 89 ? -0.627 -0.346 -8.411 1.00 93.50 89 ASP A O 1
ATOM 691 N N . CYS A 1 90 ? -2.045 -1.799 -9.363 1.00 95.06 90 CYS A N 1
ATOM 692 C CA . CYS A 1 90 ? -1.495 -1.651 -10.704 1.00 95.06 90 CYS A CA 1
ATOM 693 C C . CYS A 1 90 ? -2.021 -0.385 -11.387 1.00 95.06 90 CYS A C 1
ATOM 695 O O . CYS A 1 90 ? -3.200 -0.036 -11.309 1.00 95.06 90 CYS A O 1
ATOM 697 N N . ASN A 1 91 ? -1.144 0.294 -12.122 1.00 93.25 91 ASN A N 1
ATOM 698 C CA . ASN A 1 91 ? -1.530 1.452 -12.920 1.00 93.25 91 ASN A CA 1
ATOM 699 C C . ASN A 1 91 ? -2.233 1.030 -14.233 1.00 93.25 91 ASN A C 1
ATOM 701 O O . ASN A 1 91 ? -2.215 -0.130 -14.636 1.00 93.25 91 ASN A O 1
ATOM 705 N N . ARG A 1 92 ? -2.793 2.002 -14.966 1.00 93.88 92 ARG A N 1
ATOM 706 C CA . ARG A 1 92 ? -3.511 1.769 -16.241 1.00 93.88 92 ARG A CA 1
ATOM 707 C C . ARG A 1 92 ? -2.681 1.157 -17.386 1.00 93.88 92 ARG A C 1
ATOM 709 O O . ARG A 1 92 ? -3.253 0.764 -18.395 1.00 93.88 92 ARG A O 1
ATOM 716 N N . PHE A 1 93 ? -1.355 1.171 -17.286 1.00 93.38 93 PHE A N 1
ATOM 717 C CA . PHE A 1 93 ? -0.415 0.635 -18.279 1.00 93.38 93 PHE A CA 1
ATOM 718 C C . PHE A 1 93 ? 0.121 -0.752 -17.894 1.00 93.38 93 PHE A C 1
ATOM 720 O O . PHE A 1 93 ? 0.864 -1.373 -18.663 1.00 93.38 93 PHE A O 1
ATOM 727 N N . GLN A 1 94 ? -0.257 -1.238 -16.714 1.00 96.1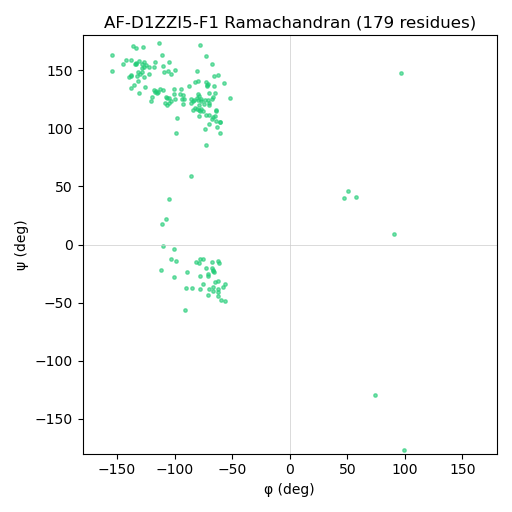9 94 GLN A N 1
ATOM 728 C CA . GLN A 1 94 ? 0.143 -2.518 -16.164 1.00 96.19 94 GLN A CA 1
ATOM 729 C C . GLN A 1 94 ? -1.031 -3.491 -16.134 1.00 96.19 94 GLN A C 1
ATOM 731 O O . GLN A 1 94 ? -2.193 -3.114 -16.016 1.00 96.19 94 GLN A O 1
ATOM 736 N N . GLU A 1 95 ? -0.696 -4.772 -16.175 1.00 95.81 95 GLU A N 1
ATOM 737 C CA . GLU A 1 95 ? -1.613 -5.876 -15.957 1.00 95.81 95 GLU A CA 1
ATOM 738 C C . GLU A 1 95 ? -1.163 -6.677 -14.734 1.00 95.81 95 GLU A C 1
ATOM 740 O O . GLU A 1 95 ? 0.017 -7.014 -14.581 1.00 95.81 95 GLU A O 1
ATOM 745 N N . TYR A 1 96 ? -2.105 -6.990 -13.845 1.00 96.62 96 TYR A N 1
ATOM 746 C CA . TYR A 1 96 ? -1.814 -7.778 -12.656 1.00 96.62 96 TYR A CA 1
ATOM 747 C C . TYR A 1 96 ? -1.638 -9.259 -12.998 1.00 96.62 96 TYR A C 1
ATOM 749 O O . TYR A 1 96 ? -2.587 -9.954 -13.364 1.00 96.62 96 TYR A O 1
ATOM 757 N N . ARG A 1 97 ? -0.424 -9.775 -12.801 1.00 95.44 97 ARG A N 1
ATOM 758 C CA . ARG A 1 97 ? -0.107 -11.192 -12.985 1.00 95.44 97 ARG A CA 1
ATOM 759 C C . ARG A 1 97 ? -0.115 -11.916 -11.648 1.00 95.44 97 ARG A C 1
ATOM 761 O O . ARG A 1 97 ? 0.893 -11.965 -10.943 1.00 95.44 97 ARG A O 1
ATOM 768 N N . LYS A 1 98 ? -1.249 -12.543 -11.324 1.00 92.94 98 LYS A N 1
ATOM 769 C CA . LYS A 1 98 ? -1.455 -13.258 -10.051 1.00 92.94 98 LYS A CA 1
ATOM 770 C C . LYS A 1 98 ? -0.438 -14.378 -9.799 1.00 92.94 98 LYS A C 1
ATOM 772 O O . LYS A 1 98 ? -0.016 -14.561 -8.665 1.00 92.94 98 LYS A O 1
ATOM 777 N N . SER A 1 99 ? -0.016 -15.103 -10.835 1.00 93.00 99 SER A N 1
ATOM 778 C CA . SER A 1 99 ? 0.990 -16.174 -10.722 1.00 93.00 99 SER A CA 1
ATOM 779 C C . SER A 1 99 ? 2.378 -15.669 -10.320 1.00 93.00 99 SER A C 1
ATOM 781 O O . SER A 1 99 ? 3.173 -16.431 -9.782 1.00 93.00 99 SER A O 1
ATOM 783 N N . GLU A 1 100 ? 2.670 -14.397 -10.590 1.00 93.75 100 GLU A N 1
ATOM 784 C CA . GLU A 1 100 ? 3.965 -13.765 -10.333 1.00 93.75 100 GLU A CA 1
ATOM 785 C C . GLU A 1 100 ? 3.888 -12.740 -9.185 1.00 93.75 100 GLU A C 1
ATOM 787 O O . GLU A 1 100 ? 4.898 -12.129 -8.840 1.00 93.75 100 GLU A O 1
ATOM 792 N N . CYS A 1 101 ? 2.700 -12.536 -8.596 1.00 95.12 101 CYS A N 1
ATOM 793 C CA . CYS A 1 101 ? 2.425 -11.525 -7.572 1.00 95.12 101 CYS A CA 1
ATOM 794 C C . CYS A 1 101 ? 2.964 -10.125 -7.917 1.00 95.12 101 CYS A C 1
ATOM 796 O O . CYS A 1 101 ? 3.502 -9.433 -7.049 1.00 95.12 101 CYS A O 1
ATOM 798 N N . ARG A 1 102 ? 2.846 -9.706 -9.185 1.00 94.94 102 ARG A N 1
ATOM 799 C CA . ARG A 1 102 ? 3.348 -8.406 -9.649 1.00 94.94 102 ARG A CA 1
ATOM 800 C C . ARG A 1 102 ? 2.470 -7.775 -10.721 1.00 94.94 102 ARG A C 1
ATOM 802 O O . ARG A 1 102 ? 1.800 -8.470 -11.485 1.00 94.94 102 ARG A O 1
ATOM 809 N N . CYS A 1 103 ? 2.556 -6.456 -10.814 1.00 95.56 103 CYS A N 1
ATOM 810 C CA . CYS A 1 103 ? 2.088 -5.694 -11.961 1.00 95.56 103 CYS A CA 1
ATOM 811 C C . CYS A 1 103 ? 3.137 -5.793 -13.077 1.00 95.56 103 CYS A C 1
ATOM 813 O O . CYS A 1 103 ? 4.312 -5.501 -12.857 1.00 95.56 103 CYS A O 1
ATOM 815 N N . ALA A 1 104 ? 2.734 -6.241 -14.262 1.00 95.00 104 ALA A N 1
ATOM 816 C CA . ALA A 1 104 ? 3.601 -6.335 -15.429 1.00 95.00 104 ALA A CA 1
ATOM 817 C C . ALA A 1 104 ? 3.183 -5.294 -16.467 1.00 95.00 104 ALA A C 1
ATOM 819 O O . ALA A 1 104 ? 2.005 -5.177 -16.787 1.00 95.00 104 ALA A O 1
ATOM 820 N N . CYS A 1 105 ? 4.143 -4.555 -17.017 1.00 95.81 105 CYS A N 1
ATOM 821 C CA . CYS A 1 105 ? 3.872 -3.608 -18.092 1.00 95.81 105 CYS A CA 1
ATOM 822 C C . CYS A 1 105 ? 3.346 -4.318 -19.341 1.00 95.81 105 CYS A C 1
ATOM 824 O O . CYS A 1 105 ? 3.750 -5.442 -19.638 1.00 95.81 105 CYS A O 1
ATOM 826 N N . THR A 1 106 ? 2.447 -3.659 -20.068 1.00 94.38 106 THR A N 1
ATOM 827 C CA . THR A 1 106 ? 1.840 -4.198 -21.299 1.00 94.38 106 THR A CA 1
ATOM 828 C C . THR A 1 106 ? 2.642 -3.849 -22.560 1.00 94.38 106 THR A C 1
ATOM 830 O O . THR A 1 106 ? 2.596 -4.571 -23.555 1.00 94.38 106 THR A O 1
ATOM 833 N N . ASN A 1 107 ? 3.439 -2.777 -22.524 1.00 94.19 107 ASN A N 1
ATOM 834 C CA . ASN A 1 107 ? 4.267 -2.275 -23.626 1.00 94.19 107 ASN A CA 1
ATOM 835 C C . ASN A 1 107 ? 5.647 -2.962 -23.716 1.00 94.19 107 ASN A C 1
ATOM 837 O O . ASN A 1 107 ? 6.696 -2.314 -23.703 1.00 94.19 107 ASN A O 1
ATOM 841 N N . TYR A 1 108 ? 5.647 -4.288 -23.883 1.00 91.12 108 TYR A N 1
ATOM 842 C CA . TYR A 1 108 ? 6.865 -5.112 -23.974 1.00 91.12 108 TYR A CA 1
ATOM 843 C C . TYR A 1 108 ? 7.842 -4.676 -25.077 1.00 91.12 108 TYR A C 1
ATOM 845 O O . TYR A 1 108 ? 9.060 -4.782 -24.915 1.00 91.12 108 TYR A O 1
ATOM 853 N N . ASP A 1 109 ? 7.336 -4.176 -26.206 1.00 92.62 109 ASP A N 1
ATOM 854 C CA . ASP A 1 109 ? 8.187 -3.716 -27.308 1.00 92.62 109 ASP A CA 1
ATOM 855 C C . ASP A 1 109 ? 9.013 -2.481 -26.930 1.00 92.62 109 ASP A C 1
ATOM 857 O O . ASP A 1 109 ? 10.169 -2.358 -27.348 1.00 92.62 109 ASP A O 1
ATOM 861 N N . GLU A 1 110 ? 8.446 -1.570 -26.137 1.00 91.50 110 GLU A N 1
ATOM 862 C CA . GLU A 1 110 ? 9.146 -0.381 -25.649 1.00 91.50 110 GLU A CA 1
ATOM 863 C C . GLU A 1 110 ? 10.192 -0.753 -24.607 1.00 91.50 110 GLU A C 1
ATOM 865 O O . GLU A 1 110 ? 11.333 -0.302 -24.710 1.00 91.50 110 GLU A O 1
ATOM 870 N N . GLU A 1 111 ? 9.846 -1.643 -23.677 1.00 93.12 111 GLU A N 1
ATOM 871 C CA . GLU A 1 111 ? 10.783 -2.199 -22.701 1.00 93.12 111 GLU A CA 1
ATOM 872 C C . GLU A 1 111 ? 11.976 -2.857 -23.406 1.00 93.12 111 GLU A C 1
ATOM 874 O O . GLU A 1 111 ? 13.139 -2.545 -23.135 1.00 93.12 111 GLU A O 1
ATOM 879 N N . LYS A 1 112 ? 11.707 -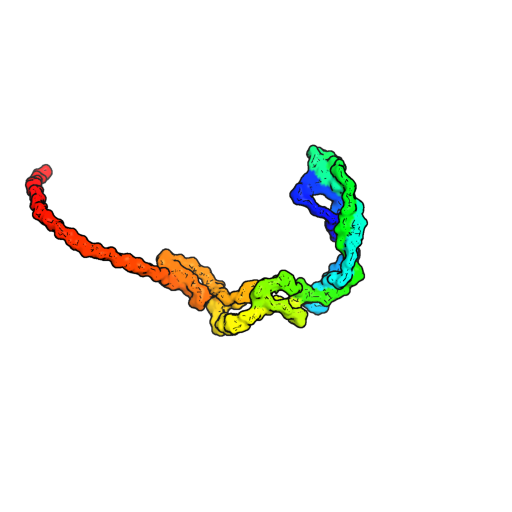3.710 -24.400 1.00 93.62 112 LYS A N 1
ATOM 880 C CA . LYS A 1 112 ? 12.750 -4.391 -25.172 1.00 93.62 112 LYS A CA 1
ATOM 881 C C . LYS A 1 112 ? 13.638 -3.408 -25.933 1.00 93.62 112 LYS A C 1
ATOM 883 O O . LYS A 1 112 ? 14.852 -3.602 -25.984 1.00 93.62 112 LYS A O 1
ATOM 888 N N . LYS A 1 113 ? 13.068 -2.356 -26.531 1.00 92.81 113 LYS A N 1
ATOM 889 C CA . LYS A 1 113 ? 13.839 -1.291 -27.200 1.00 92.81 113 LYS A CA 1
ATOM 890 C C . LYS A 1 113 ? 14.664 -0.479 -26.199 1.00 92.81 113 LYS A C 1
ATOM 892 O O . LYS A 1 113 ? 15.817 -0.178 -26.490 1.00 92.81 113 LYS A O 1
ATOM 897 N N . CYS A 1 114 ? 14.109 -0.177 -25.028 1.00 93.50 114 CYS A N 1
ATOM 898 C CA . CYS A 1 114 ? 14.794 0.531 -23.951 1.00 93.50 114 CYS A CA 1
ATOM 899 C C . CYS A 1 114 ? 16.033 -0.236 -23.482 1.00 93.50 114 CYS A C 1
ATOM 901 O O . CYS A 1 114 ? 17.134 0.311 -23.434 1.00 93.50 114 CYS A O 1
ATOM 903 N N . ASN A 1 115 ? 15.863 -1.536 -23.243 1.00 92.94 115 ASN A N 1
ATOM 904 C CA . ASN A 1 115 ? 16.909 -2.416 -22.735 1.00 92.94 115 ASN A CA 1
ATOM 905 C C . ASN A 1 115 ? 18.067 -2.624 -23.726 1.00 92.94 115 ASN A C 1
ATOM 907 O O . ASN A 1 115 ? 19.181 -2.914 -23.296 1.00 92.94 115 ASN A O 1
ATOM 911 N N . LYS A 1 116 ? 17.857 -2.419 -25.037 1.00 93.06 116 LYS A N 1
ATOM 912 C CA . LYS A 1 116 ? 18.957 -2.394 -26.023 1.00 93.06 116 LYS A CA 1
ATOM 913 C C . LYS A 1 116 ? 19.919 -1.225 -25.798 1.00 93.06 116 LYS A C 1
ATOM 915 O O . LYS A 1 116 ? 21.109 -1.370 -26.046 1.00 93.06 116 LYS A O 1
ATOM 920 N N . ASN A 1 117 ? 19.411 -0.099 -25.298 1.00 88.62 117 ASN A N 1
ATOM 921 C CA . ASN A 1 117 ? 20.186 1.100 -24.984 1.00 88.62 117 ASN A CA 1
ATOM 922 C C . ASN A 1 117 ? 20.391 1.243 -23.469 1.00 88.62 117 ASN A C 1
ATOM 924 O O . ASN A 1 117 ? 20.343 2.348 -22.927 1.00 88.62 117 ASN A O 1
ATOM 928 N N . SER A 1 118 ? 20.633 0.126 -22.777 1.00 87.56 118 SER A N 1
ATOM 929 C CA . SER A 1 118 ? 20.747 0.080 -21.316 1.00 87.56 118 SER A CA 1
ATOM 930 C C . SER A 1 118 ? 21.904 0.904 -20.748 1.00 87.56 118 SER A C 1
ATOM 932 O O . SER A 1 118 ? 21.910 1.157 -19.549 1.00 87.56 118 SER A O 1
ATOM 934 N N . LEU A 1 119 ? 22.865 1.345 -21.568 1.00 89.12 119 LEU A N 1
ATOM 935 C CA . LEU A 1 119 ? 23.957 2.232 -21.148 1.00 89.12 119 LEU A CA 1
ATOM 936 C C . LEU A 1 119 ? 23.477 3.653 -20.826 1.00 89.12 119 LEU A C 1
ATOM 938 O O . LEU A 1 119 ? 23.966 4.255 -19.879 1.00 89.12 119 LEU A O 1
ATOM 942 N N . THR A 1 120 ? 22.520 4.188 -21.588 1.00 90.62 120 THR A N 1
ATOM 943 C CA . THR A 1 120 ? 22.030 5.572 -21.437 1.00 90.62 120 THR A CA 1
ATOM 944 C C . THR A 1 120 ? 20.596 5.637 -20.929 1.00 90.62 120 THR A C 1
ATOM 946 O O . THR A 1 120 ? 20.192 6.640 -20.338 1.00 90.62 120 THR A O 1
ATOM 949 N N . LYS A 1 121 ? 19.832 4.557 -21.112 1.00 93.88 121 LYS A N 1
ATOM 950 C CA . LYS A 1 121 ? 18.434 4.455 -20.707 1.00 93.88 121 LYS A CA 1
ATOM 951 C C . LYS A 1 121 ? 18.209 3.372 -19.660 1.00 93.88 121 LYS A C 1
ATOM 953 O O . LYS A 1 121 ? 18.989 2.427 -19.536 1.00 93.88 121 LYS A O 1
ATOM 958 N N . LEU A 1 122 ? 17.128 3.527 -18.908 1.00 94.19 122 LEU A N 1
ATOM 959 C CA . LEU A 1 122 ? 16.653 2.605 -17.890 1.00 94.19 122 LEU A CA 1
ATOM 960 C C . LEU A 1 122 ? 15.132 2.475 -17.999 1.00 94.19 122 LEU A C 1
ATOM 962 O O . LEU A 1 122 ? 14.419 3.470 -18.124 1.00 94.19 122 LEU A O 1
ATOM 966 N N . TRP A 1 123 ? 14.639 1.241 -17.948 1.00 94.75 123 TRP A N 1
ATOM 967 C CA . TRP A 1 123 ? 13.210 0.973 -17.889 1.00 94.75 123 TRP A CA 1
ATOM 968 C C . TRP A 1 123 ? 12.685 1.184 -16.471 1.00 94.75 123 TRP A C 1
ATOM 970 O O . TRP A 1 123 ? 13.220 0.612 -15.521 1.00 94.75 123 TRP A O 1
ATOM 980 N N . ASN A 1 124 ? 11.631 1.984 -16.334 1.00 93.75 124 ASN A N 1
ATOM 981 C CA . ASN A 1 124 ? 10.927 2.170 -15.077 1.00 93.75 124 ASN A CA 1
ATOM 982 C C . ASN A 1 124 ? 9.673 1.272 -15.061 1.00 93.75 124 ASN A C 1
ATOM 984 O O . ASN A 1 124 ? 8.723 1.566 -15.794 1.00 93.75 124 ASN A O 1
ATOM 988 N N . PRO A 1 125 ? 9.643 0.197 -14.249 1.00 92.31 125 PRO A N 1
ATOM 989 C CA . PRO A 1 125 ? 8.523 -0.741 -14.221 1.00 92.31 125 PRO A CA 1
ATOM 990 C C . PRO A 1 125 ? 7.256 -0.145 -13.594 1.00 92.31 125 PRO A C 1
ATOM 992 O O . PRO A 1 125 ? 6.164 -0.569 -13.959 1.00 92.31 125 PRO A O 1
ATOM 995 N N . ASP A 1 126 ? 7.378 0.853 -12.714 1.00 91.62 126 ASP A N 1
ATOM 996 C CA . ASP A 1 126 ? 6.241 1.490 -12.034 1.00 91.62 126 ASP A CA 1
ATOM 997 C C . ASP A 1 126 ? 5.507 2.479 -12.938 1.00 91.62 126 ASP A C 1
ATOM 999 O O . ASP A 1 126 ? 4.316 2.719 -12.764 1.00 91.62 126 ASP A O 1
ATOM 1003 N N . LEU A 1 127 ? 6.213 3.054 -13.914 1.00 93.06 127 LEU A N 1
ATOM 1004 C CA . LEU A 1 127 ? 5.648 3.971 -14.907 1.00 93.06 127 LEU A CA 1
ATOM 1005 C C . LEU A 1 127 ? 5.426 3.310 -16.270 1.00 93.06 127 LEU A C 1
ATOM 1007 O O . LEU A 1 127 ? 4.767 3.900 -17.123 1.00 93.06 127 LEU A O 1
ATOM 1011 N N . CYS A 1 128 ? 5.981 2.114 -16.477 1.00 94.75 128 CYS A N 1
ATOM 1012 C CA . CYS A 1 128 ? 6.051 1.444 -17.774 1.00 94.75 128 CYS A CA 1
ATOM 1013 C C . CYS A 1 128 ? 6.625 2.349 -18.865 1.00 94.75 128 CYS A C 1
ATOM 1015 O O . CYS A 1 128 ? 6.069 2.468 -19.955 1.00 94.75 128 CYS A O 1
ATOM 1017 N N . ALA A 1 129 ? 7.727 3.026 -18.545 1.00 93.50 129 ALA A N 1
ATOM 1018 C CA . ALA A 1 129 ? 8.331 4.018 -19.418 1.00 93.50 129 ALA A CA 1
ATOM 1019 C C . ALA A 1 129 ? 9.854 3.892 -19.439 1.00 93.50 129 ALA A C 1
ATOM 1021 O O . ALA A 1 129 ? 10.499 3.610 -18.427 1.00 93.50 129 ALA A O 1
ATOM 1022 N N . CYS A 1 130 ? 10.434 4.158 -20.606 1.00 93.31 130 CYS A N 1
ATOM 1023 C CA . CYS A 1 130 ? 11.875 4.227 -20.778 1.00 93.31 130 CYS A CA 1
ATOM 1024 C C . CYS A 1 130 ? 12.376 5.629 -20.424 1.00 93.31 130 CYS A C 1
ATOM 1026 O O . CYS A 1 130 ? 11.955 6.608 -21.035 1.00 93.31 130 CYS A O 1
ATOM 1028 N N . GLN A 1 131 ? 13.285 5.724 -19.459 1.00 93.62 131 GLN A N 1
ATOM 1029 C CA . GLN A 1 131 ? 13.826 6.986 -18.963 1.00 93.62 131 GLN A CA 1
ATOM 1030 C C . GLN A 1 131 ? 15.330 7.066 -19.213 1.00 93.62 131 GLN A C 1
ATOM 1032 O O . GLN A 1 131 ? 16.020 6.050 -19.289 1.00 93.62 131 GLN A O 1
ATOM 1037 N N . CYS A 1 132 ? 15.854 8.281 -19.344 1.00 93.50 132 CYS A N 1
ATOM 1038 C CA . CYS A 1 132 ? 17.296 8.506 -19.359 1.00 93.50 132 CYS A CA 1
ATOM 1039 C C . CYS A 1 132 ? 17.859 8.297 -17.954 1.00 93.50 132 CYS A C 1
ATOM 1041 O O . CYS A 1 132 ? 17.262 8.753 -16.981 1.00 93.50 132 CYS A O 1
ATOM 1043 N N . ARG A 1 133 ? 19.009 7.625 -17.847 1.00 91.62 133 ARG A N 1
ATOM 1044 C CA . ARG A 1 133 ? 19.692 7.428 -16.556 1.00 91.62 133 ARG A CA 1
ATOM 1045 C C . ARG A 1 133 ? 20.118 8.748 -15.932 1.00 91.62 133 ARG A C 1
ATOM 1047 O O . ARG A 1 133 ? 20.024 8.921 -14.724 1.00 91.62 133 ARG A O 1
ATOM 1054 N N . GLU A 1 134 ? 20.569 9.661 -16.781 1.00 87.94 134 GLU A N 1
ATOM 1055 C CA . GLU A 1 134 ? 20.986 10.998 -16.399 1.00 87.94 134 GLU A CA 1
ATOM 1056 C C . GLU A 1 134 ? 20.116 12.014 -17.132 1.00 87.94 134 GLU A C 1
ATOM 1058 O O . GLU A 1 134 ? 19.975 11.982 -18.357 1.00 87.94 134 GLU A O 1
ATOM 1063 N N . THR A 1 135 ? 19.516 12.918 -16.365 1.00 86.69 135 THR A N 1
ATOM 1064 C CA . THR A 1 135 ? 18.812 14.087 -16.887 1.00 86.69 135 THR A CA 1
ATOM 1065 C C . THR A 1 135 ? 19.662 15.313 -16.615 1.00 86.69 135 THR A C 1
ATOM 1067 O O . THR A 1 135 ? 20.034 15.565 -15.469 1.00 86.69 135 THR A O 1
ATOM 1070 N N . MET A 1 136 ? 19.959 16.083 -17.657 1.00 84.69 136 MET A N 1
ATOM 1071 C CA . MET A 1 136 ? 20.814 17.265 -17.561 1.00 84.69 136 MET A CA 1
ATOM 1072 C C . MET A 1 136 ? 19.988 18.537 -17.742 1.00 84.69 136 MET A C 1
ATOM 1074 O O . MET A 1 136 ? 19.012 18.548 -18.494 1.00 84.69 136 MET A O 1
ATOM 1078 N N . GLN A 1 137 ? 20.398 19.627 -17.093 1.00 88.81 137 GLN A N 1
ATOM 1079 C CA . GLN A 1 137 ? 19.839 20.947 -17.375 1.00 88.81 137 GLN A CA 1
ATOM 1080 C C . GLN A 1 137 ? 20.529 21.536 -18.605 1.00 88.81 137 GLN A C 1
ATOM 1082 O O . GLN A 1 137 ? 21.739 21.754 -18.614 1.00 88.81 137 GLN A O 1
ATOM 1087 N N . CYS A 1 138 ? 19.748 21.765 -19.656 1.00 90.50 138 CYS A N 1
ATOM 1088 C CA . CYS A 1 138 ? 20.241 22.304 -20.914 1.00 90.50 138 CYS A CA 1
ATOM 1089 C C . CYS A 1 138 ? 20.400 23.831 -20.852 1.00 90.50 138 CYS A C 1
ATOM 1091 O O . CYS A 1 138 ? 19.655 24.518 -20.153 1.00 90.50 138 CYS A O 1
ATOM 1093 N N . SER A 1 139 ? 21.368 24.368 -21.596 1.00 89.81 139 SER A N 1
ATOM 1094 C CA . SER A 1 139 ? 21.612 25.810 -21.691 1.00 89.81 139 SER A CA 1
ATOM 1095 C C . SER A 1 139 ? 20.539 26.528 -22.523 1.00 89.81 139 SER A C 1
ATOM 1097 O O . SER A 1 139 ? 19.797 25.909 -23.295 1.00 89.81 139 SER A O 1
ATOM 1099 N N . THR A 1 140 ? 20.453 27.856 -22.381 1.00 88.88 140 THR A N 1
ATOM 1100 C CA . THR A 1 140 ? 19.475 28.700 -23.085 1.00 88.88 140 THR A CA 1
ATOM 1101 C C . THR A 1 140 ? 19.493 28.447 -24.594 1.00 88.88 140 THR A C 1
ATOM 1103 O O . THR A 1 140 ? 20.532 28.562 -25.238 1.00 88.88 140 THR A O 1
ATOM 1106 N N . GLY A 1 141 ? 18.329 28.133 -25.168 1.00 87.31 141 GLY A N 1
ATOM 1107 C CA . GLY A 1 141 ? 18.198 27.814 -26.594 1.00 87.31 141 GLY A CA 1
ATOM 1108 C C . GLY A 1 141 ? 18.347 26.328 -26.936 1.00 87.31 141 GLY A C 1
ATOM 1109 O O . GLY A 1 141 ? 18.388 25.995 -28.118 1.00 87.31 141 GLY A O 1
ATOM 1110 N N . SER A 1 142 ? 18.387 25.440 -25.940 1.00 91.69 142 SER A N 1
ATOM 1111 C CA . SER A 1 142 ? 18.307 23.987 -26.121 1.00 91.69 142 SER A CA 1
ATOM 1112 C C . SER A 1 142 ? 17.270 23.355 -25.186 1.00 91.69 142 SER A C 1
ATOM 1114 O O . SER A 1 142 ? 16.892 23.948 -24.176 1.00 91.69 142 SER A O 1
ATOM 1116 N N . TYR A 1 143 ? 16.781 22.166 -25.538 1.00 90.81 143 TYR A N 1
ATOM 1117 C CA . TYR A 1 143 ? 15.853 21.372 -24.734 1.00 90.81 143 TYR A CA 1
ATOM 1118 C C . TYR A 1 143 ? 16.388 19.951 -24.560 1.00 90.81 143 TYR A C 1
ATOM 1120 O O . TYR A 1 143 ? 17.086 19.430 -25.429 1.00 90.81 143 TYR A O 1
ATOM 1128 N N . PHE A 1 144 ? 16.079 19.328 -23.423 1.00 92.69 144 PHE A N 1
ATOM 1129 C CA . PHE A 1 144 ? 16.481 17.949 -23.167 1.00 92.69 144 PHE A CA 1
ATOM 1130 C C . PHE A 1 144 ? 15.541 16.994 -23.901 1.00 92.69 144 PHE A C 1
ATOM 1132 O O . PHE A 1 144 ? 14.336 16.989 -23.645 1.00 92.69 144 PHE A O 1
ATOM 1139 N N . ASP A 1 145 ? 16.093 16.180 -24.793 1.00 89.38 145 ASP A N 1
ATOM 1140 C CA . ASP A 1 145 ? 15.350 15.150 -25.501 1.00 89.38 145 ASP A CA 1
ATOM 1141 C C . ASP A 1 145 ? 15.442 13.810 -24.754 1.00 89.38 145 ASP A C 1
ATOM 1143 O O . ASP A 1 145 ? 16.529 13.271 -24.531 1.00 89.38 145 ASP A O 1
ATOM 1147 N N . GLN A 1 146 ? 14.290 13.256 -24.365 1.00 86.19 146 GLN A N 1
ATOM 1148 C CA . GLN A 1 146 ? 14.219 11.981 -23.636 1.00 86.19 146 GLN A CA 1
ATOM 1149 C C . GLN A 1 146 ? 14.467 10.752 -24.536 1.00 86.19 146 GLN A C 1
ATOM 1151 O O . GLN A 1 146 ? 14.689 9.642 -24.040 1.00 86.19 146 GLN A O 1
ATOM 1156 N N . ASN A 1 147 ? 14.455 10.912 -25.864 1.00 85.44 147 ASN A N 1
ATOM 1157 C CA . ASN A 1 147 ? 14.728 9.823 -26.798 1.00 85.44 147 ASN A CA 1
ATOM 1158 C C . ASN A 1 147 ? 16.231 9.638 -27.037 1.00 85.44 147 ASN A C 1
ATOM 1160 O O . ASN A 1 147 ? 16.689 8.499 -27.124 1.00 85.44 147 ASN A O 1
ATOM 1164 N N . GLU A 1 148 ? 16.998 10.717 -27.094 1.00 86.88 148 GLU A N 1
ATOM 1165 C CA . GLU A 1 148 ? 18.448 10.694 -27.285 1.00 86.88 148 GLU A CA 1
ATOM 1166 C C . GLU A 1 148 ? 19.233 10.853 -25.980 1.00 86.88 148 GLU A C 1
ATOM 1168 O O . GLU A 1 148 ? 20.428 10.555 -25.951 1.00 86.88 148 GLU A O 1
ATOM 1173 N N . CYS A 1 149 ? 18.569 11.278 -24.899 1.00 91.31 149 CYS A N 1
ATOM 1174 C CA . CYS A 1 149 ? 19.180 11.610 -23.611 1.00 91.31 149 CYS A CA 1
ATOM 1175 C C . CYS A 1 149 ? 20.248 12.705 -23.733 1.00 91.31 149 CYS A C 1
ATOM 1177 O O . CYS A 1 149 ? 21.320 12.622 -23.134 1.00 91.31 149 CYS A O 1
ATOM 1179 N N . LYS A 1 150 ? 19.966 13.720 -24.558 1.00 91.44 150 LYS A N 1
ATOM 1180 C CA . LYS A 1 150 ? 20.884 14.816 -24.896 1.00 91.44 150 LYS A CA 1
ATOM 1181 C C . LYS A 1 150 ? 20.136 16.138 -25.022 1.00 91.44 150 LYS A C 1
ATOM 1183 O O . LYS A 1 150 ? 18.934 16.169 -25.265 1.00 91.44 150 LYS A O 1
ATOM 1188 N N . CYS A 1 151 ? 20.868 17.239 -24.886 1.00 91.56 151 CYS A N 1
ATOM 1189 C CA . CYS A 1 151 ? 20.346 18.571 -25.166 1.00 91.56 151 CYS A CA 1
ATOM 1190 C C . CYS A 1 151 ? 20.382 18.838 -26.674 1.00 91.56 151 CYS A C 1
ATOM 1192 O O . CYS A 1 151 ? 21.460 18.883 -27.267 1.00 91.56 151 CYS A O 1
ATOM 1194 N N . LEU A 1 152 ? 19.213 19.028 -27.281 1.00 90.88 152 LEU A N 1
ATOM 1195 C CA . LEU A 1 152 ? 19.063 19.382 -28.690 1.00 90.88 152 LEU A CA 1
ATOM 1196 C C . LEU A 1 152 ? 18.737 20.876 -28.833 1.00 90.88 152 LEU A C 1
ATOM 1198 O O . LEU A 1 152 ? 18.063 21.445 -27.973 1.00 90.88 152 LEU A O 1
ATOM 1202 N N . PRO A 1 153 ? 19.201 21.550 -29.899 1.00 89.62 153 PRO A N 1
ATOM 1203 C CA . PRO A 1 153 ? 18.922 22.966 -30.112 1.00 89.62 153 PRO A CA 1
ATOM 1204 C C . PRO A 1 153 ? 17.430 23.206 -30.372 1.00 89.62 153 PRO A C 1
ATOM 1206 O O . PRO A 1 153 ? 16.789 22.503 -31.155 1.00 89.62 153 PRO A O 1
ATOM 1209 N N . THR A 1 154 ? 16.875 24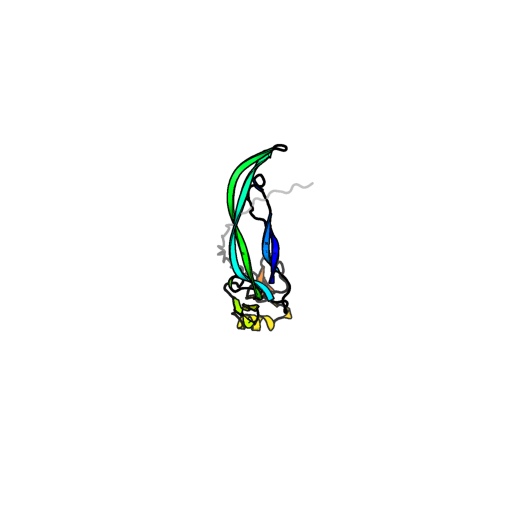.243 -29.749 1.00 86.62 154 THR A N 1
ATOM 1210 C CA . THR A 1 154 ? 15.488 24.658 -29.967 1.00 86.62 154 THR A CA 1
ATOM 1211 C C . THR A 1 154 ? 15.378 25.326 -31.342 1.00 86.62 154 THR A C 1
ATOM 1213 O O . THR A 1 154 ? 16.091 26.301 -31.602 1.00 86.62 154 THR A O 1
ATOM 1216 N N . PRO A 1 155 ? 14.497 24.857 -32.247 1.00 80.88 155 PRO A N 1
ATOM 1217 C CA . PRO A 1 155 ? 14.388 25.421 -33.587 1.00 80.88 155 PRO A CA 1
ATOM 1218 C C . PRO A 1 155 ? 13.905 26.874 -33.527 1.00 80.88 155 PRO A C 1
ATOM 1220 O O . PRO A 1 155 ? 12.751 27.166 -33.208 1.00 80.88 155 PRO A O 1
ATOM 1223 N N . VAL A 1 156 ? 14.795 27.809 -33.862 1.00 76.69 156 VAL A N 1
ATOM 1224 C CA . VAL A 1 156 ? 14.463 29.233 -33.936 1.00 76.69 156 VAL A CA 1
ATOM 1225 C C . VAL A 1 156 ? 13.738 29.482 -35.256 1.00 76.69 156 VAL A C 1
ATOM 1227 O O . VAL A 1 156 ? 14.341 29.416 -36.330 1.00 76.69 156 VAL A O 1
ATOM 1230 N N . LYS A 1 157 ? 12.433 29.781 -35.205 1.00 67.81 157 LYS A N 1
ATOM 1231 C CA . LYS A 1 157 ? 11.713 30.286 -36.383 1.00 67.81 157 LYS A CA 1
ATOM 1232 C C . LYS A 1 157 ? 12.368 31.603 -36.798 1.00 67.81 157 LYS A C 1
ATOM 1234 O O . LYS A 1 157 ? 12.180 32.622 -36.133 1.00 67.81 157 LYS A O 1
ATOM 1239 N N . ARG A 1 158 ? 13.144 31.591 -37.886 1.00 61.94 158 ARG A N 1
ATOM 1240 C CA . ARG A 1 158 ? 13.674 32.818 -38.491 1.00 61.94 158 ARG A CA 1
ATOM 1241 C C . ARG A 1 158 ? 12.479 33.676 -38.903 1.00 61.94 158 ARG A C 1
ATOM 1243 O O . ARG A 1 158 ? 11.804 33.366 -39.880 1.00 61.94 158 ARG A O 1
ATOM 1250 N N . ARG A 1 159 ? 12.190 34.744 -38.152 1.00 59.62 159 ARG A N 1
ATOM 1251 C CA . ARG A 1 159 ? 11.316 35.804 -38.657 1.00 59.62 159 ARG A CA 1
ATOM 1252 C C . ARG A 1 159 ? 12.090 36.470 -39.787 1.00 59.62 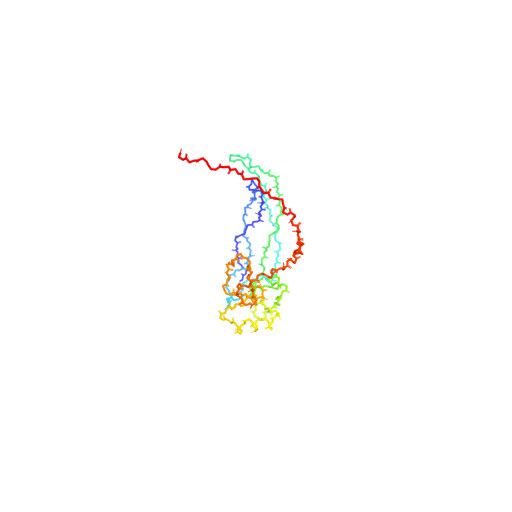159 ARG A C 1
ATOM 1254 O O . ARG A 1 159 ? 13.082 37.145 -39.530 1.00 59.62 159 ARG A O 1
ATOM 1261 N N . PHE A 1 160 ? 11.678 36.243 -41.029 1.00 56.41 160 PHE A N 1
ATOM 1262 C CA . PHE A 1 160 ? 12.117 37.086 -42.133 1.00 56.41 160 PHE A CA 1
ATOM 1263 C C . PHE A 1 160 ? 11.586 38.494 -41.855 1.00 56.41 160 PHE A C 1
ATOM 1265 O O . PHE A 1 160 ? 10.399 38.758 -42.026 1.00 56.41 160 PHE A O 1
ATOM 1272 N N . ALA A 1 161 ? 12.446 39.381 -41.357 1.00 56.69 161 ALA A N 1
ATOM 1273 C CA . ALA A 1 161 ? 12.167 40.807 -41.352 1.00 56.69 161 ALA A CA 1
ATOM 1274 C C . ALA A 1 161 ? 12.428 41.316 -42.780 1.00 56.69 161 ALA A C 1
ATOM 1276 O O . ALA A 1 161 ? 13.570 41.220 -43.240 1.00 56.69 161 ALA A O 1
ATOM 1277 N N . PRO A 1 162 ? 11.418 41.805 -43.522 1.00 48.28 162 PRO A N 1
ATOM 1278 C CA . PRO A 1 162 ? 11.669 42.411 -44.820 1.00 48.28 162 PRO A CA 1
ATOM 1279 C C . PRO A 1 162 ? 12.512 43.672 -44.605 1.00 48.28 162 PRO A C 1
ATOM 1281 O O . PRO A 1 162 ? 12.082 44.629 -43.963 1.00 48.28 162 PRO A O 1
ATOM 1284 N N . PHE A 1 163 ? 13.740 43.657 -45.118 1.00 49.31 163 PHE A N 1
ATOM 1285 C CA . PHE A 1 163 ? 14.649 44.796 -45.078 1.00 49.31 163 PHE A CA 1
ATOM 1286 C C . PHE A 1 163 ? 14.147 45.853 -46.072 1.00 49.31 163 PHE A C 1
ATOM 1288 O O . PHE A 1 163 ? 14.550 45.879 -47.235 1.00 49.31 163 PHE A O 1
ATOM 1295 N N . GLN A 1 164 ? 13.221 46.715 -45.648 1.00 56.47 164 GLN A N 1
ATOM 1296 C CA . GLN A 1 164 ? 12.872 47.900 -46.426 1.00 56.47 164 GLN A CA 1
ATOM 1297 C C . GLN A 1 164 ? 14.061 48.863 -46.366 1.00 56.47 164 GLN A C 1
ATOM 1299 O O . GLN A 1 164 ? 14.306 49.516 -45.351 1.00 56.47 164 GLN A O 1
ATOM 1304 N N . ARG A 1 165 ? 14.829 48.932 -47.461 1.00 46.31 165 ARG A N 1
ATOM 1305 C CA . ARG A 1 165 ? 15.870 49.946 -47.655 1.00 46.31 165 ARG A CA 1
ATOM 1306 C C . ARG A 1 165 ? 15.212 51.329 -47.626 1.00 46.31 165 ARG A C 1
ATOM 1308 O O . ARG A 1 165 ? 14.702 51.797 -48.639 1.00 46.31 165 ARG A O 1
ATOM 1315 N N . ARG A 1 166 ? 15.223 51.996 -46.470 1.00 48.44 166 ARG A N 1
ATOM 1316 C CA . ARG A 1 166 ? 14.968 53.439 -46.401 1.00 48.44 166 ARG A CA 1
ATOM 1317 C C . ARG A 1 166 ? 16.122 54.150 -47.103 1.00 48.44 166 ARG A C 1
ATOM 1319 O O . ARG A 1 166 ? 17.246 54.151 -46.612 1.00 48.44 166 ARG A O 1
ATOM 1326 N N . SER A 1 167 ? 15.838 54.732 -48.266 1.00 48.56 167 SER A N 1
ATOM 1327 C CA . SER A 1 167 ? 16.697 55.740 -48.885 1.00 48.56 167 SER A CA 1
ATOM 1328 C C . SER A 1 167 ? 16.717 56.961 -47.964 1.00 48.56 167 SER A C 1
ATOM 1330 O O . SER A 1 167 ? 15.717 57.666 -47.838 1.00 48.56 167 SER A O 1
ATOM 1332 N N . TYR A 1 168 ? 17.829 57.174 -47.263 1.00 47.16 168 TYR A N 1
ATOM 1333 C CA . TYR A 1 168 ? 18.070 58.421 -46.546 1.00 47.16 168 TYR A CA 1
ATOM 1334 C C . TYR A 1 168 ? 18.646 59.434 -47.536 1.00 47.16 168 TYR A C 1
ATOM 1336 O O . TYR A 1 168 ? 19.724 59.235 -48.093 1.00 47.16 168 TYR A O 1
ATOM 1344 N N . ARG A 1 169 ? 17.891 60.509 -47.775 1.00 48.00 169 ARG A N 1
ATOM 1345 C CA . ARG A 1 169 ? 18.333 61.687 -48.526 1.00 48.00 169 ARG A CA 1
ATOM 1346 C C . ARG A 1 169 ? 19.364 62.417 -47.661 1.00 48.00 169 ARG A C 1
ATOM 1348 O O . ARG A 1 169 ? 19.015 62.939 -46.606 1.00 48.00 169 ARG A O 1
ATOM 1355 N N . THR A 1 170 ? 20.623 62.408 -48.078 1.00 43.34 170 THR A N 1
ATOM 1356 C CA . THR A 1 170 ? 21.728 63.098 -47.407 1.00 43.34 170 THR A CA 1
ATOM 1357 C C . THR A 1 170 ? 21.483 64.606 -47.447 1.00 43.34 170 THR A C 1
ATOM 1359 O O . THR A 1 170 ? 21.454 65.192 -48.528 1.00 43.34 170 THR A O 1
ATOM 1362 N N . GLN A 1 171 ? 21.296 65.241 -46.289 1.00 50.91 171 GLN A N 1
ATOM 1363 C CA . GLN A 1 171 ? 21.536 66.677 -46.150 1.00 50.91 171 GLN A CA 1
ATOM 1364 C C . GLN A 1 171 ? 22.909 66.876 -45.490 1.00 50.91 171 GLN A C 1
ATOM 1366 O O . GLN A 1 171 ? 23.221 66.149 -44.545 1.00 50.91 171 GLN A O 1
ATOM 1371 N N . PRO A 1 172 ? 23.755 67.782 -46.005 1.00 47.12 172 PRO A N 1
ATOM 1372 C CA . PRO A 1 172 ? 25.097 67.997 -45.477 1.00 47.12 172 PRO A CA 1
ATOM 1373 C C . PRO A 1 172 ? 25.058 68.677 -44.101 1.00 47.12 172 PRO A C 1
ATOM 1375 O O . PRO A 1 172 ? 24.281 69.604 -43.875 1.00 47.12 172 PRO A O 1
ATOM 1378 N N . PHE A 1 173 ? 25.908 68.203 -43.189 1.00 47.47 173 PHE A N 1
ATOM 1379 C CA . PHE A 1 173 ? 26.108 68.782 -41.860 1.00 47.47 173 PHE A CA 1
ATOM 1380 C C . PHE A 1 173 ? 26.883 70.112 -41.957 1.00 47.47 173 PHE A C 1
ATOM 1382 O O . PHE A 1 173 ? 27.832 70.192 -42.742 1.00 47.47 173 PHE A O 1
ATOM 1389 N N . PRO A 1 174 ? 26.530 71.144 -41.169 1.00 46.16 174 PRO A N 1
ATOM 1390 C CA . PRO A 1 174 ? 27.312 72.373 -41.086 1.00 46.16 174 PRO A CA 1
ATOM 1391 C C . PRO A 1 174 ? 28.634 72.144 -40.335 1.00 46.16 174 PRO A C 1
ATOM 1393 O O . PRO A 1 174 ? 28.677 71.468 -39.309 1.00 46.16 174 PRO A O 1
ATOM 1396 N N . ILE A 1 175 ? 29.709 72.715 -40.879 1.00 52.25 175 ILE A N 1
ATOM 1397 C CA . ILE A 1 175 ? 31.082 72.665 -40.361 1.00 52.25 175 ILE A CA 1
ATOM 1398 C C . ILE A 1 175 ? 31.188 73.649 -39.188 1.00 52.25 175 ILE A C 1
ATOM 1400 O O . ILE A 1 175 ? 30.909 74.834 -39.366 1.00 52.25 175 ILE A O 1
ATOM 1404 N N . VAL A 1 176 ? 31.589 73.173 -38.006 1.00 52.91 176 VAL A N 1
ATOM 1405 C CA . VAL A 1 176 ? 31.922 74.025 -36.851 1.00 52.91 176 VAL A CA 1
ATOM 1406 C C . VAL A 1 176 ? 33.454 74.144 -36.767 1.00 52.91 176 VAL A C 1
ATOM 1408 O O . VAL A 1 176 ? 34.115 73.106 -36.845 1.00 52.91 176 VAL A O 1
ATOM 1411 N N . PRO A 1 177 ? 34.031 75.358 -36.663 1.00 47.19 177 PRO A N 1
ATOM 1412 C CA . PRO A 1 177 ? 35.479 75.558 -36.561 1.00 47.19 177 PRO A CA 1
ATOM 1413 C C . PRO A 1 177 ? 36.064 75.002 -35.254 1.00 47.19 177 PRO A C 1
ATOM 1415 O O . PRO A 1 177 ? 35.412 75.045 -34.214 1.00 47.19 177 PRO A O 1
ATOM 1418 N N . LEU A 1 178 ? 37.290 74.482 -35.340 1.00 43.84 178 LEU A N 1
ATOM 1419 C CA . LEU A 1 178 ? 38.137 74.081 -34.215 1.00 43.84 178 LEU A CA 1
ATOM 1420 C C . LEU A 1 178 ? 38.817 75.329 -33.637 1.00 43.84 178 LEU A C 1
ATOM 1422 O O . LEU A 1 178 ? 39.473 76.043 -34.392 1.00 43.84 178 LEU A O 1
ATOM 1426 N N . ASP A 1 179 ? 38.671 75.562 -32.334 1.00 47.09 179 ASP A N 1
ATOM 1427 C CA . ASP A 1 179 ? 39.534 76.477 -31.583 1.00 47.09 179 ASP A CA 1
ATOM 1428 C C . ASP A 1 179 ? 40.694 75.662 -30.976 1.00 47.09 179 ASP A C 1
ATOM 1430 O O . ASP A 1 179 ? 40.468 74.612 -30.366 1.00 47.09 179 ASP A O 1
ATOM 1434 N N . ASP A 1 180 ? 41.920 76.130 -31.218 1.00 47.25 180 ASP A N 1
ATOM 1435 C CA . ASP A 1 180 ? 43.190 75.599 -30.707 1.00 47.25 180 ASP A CA 1
ATOM 1436 C C . ASP A 1 180 ? 43.481 76.115 -29.276 1.00 47.25 180 ASP A C 1
ATOM 1438 O O . ASP A 1 180 ? 43.298 77.303 -29.003 1.00 47.25 180 ASP A O 1
ATOM 1442 N N . ASP A 1 181 ? 44.005 75.200 -28.445 1.00 40.16 181 ASP A N 1
ATOM 1443 C CA . ASP A 1 181 ? 44.545 75.308 -27.063 1.00 40.16 181 ASP A CA 1
ATOM 1444 C C . ASP A 1 181 ? 43.581 75.555 -25.877 1.00 40.16 181 ASP A C 1
ATOM 1446 O O . ASP A 1 181 ? 43.155 76.704 -25.611 1.00 40.16 181 ASP A O 1
#

Mean predicted aligned error: 12.19 Å